Protein AF-A0A9Y4KGE5-F1 (afdb_monomer)

Secondary structure (DSSP, 8-state):
-HHHHHHHHHHHHHHHHHHHHHHHHHHHHHHT-------------------------------------SS-HHHHHHHHHTTHHHHHHHHTSPPPHHHHHHHHH-TTTHHHHHHHHHHHHHHHHHHHHHHHHS-TTTTTHHHHHHHHHHHHHHHHHSSSS--S-HHHHHHHHHHHHHHHHHHHHTTPPP---HHHHHHHHHHHHH-S-HHHHHHHHHHHHHHHHHHTTSTT-HHHHHHHHHHHHHHHHH-SSHHHHHHHHHHHHHHTSS-HHHHHHHHHTTHHHHHHHHHHHHHHHHHHHHHHHS-HHHHHHHHHHHHHHHHHHHHHHHHHT-

pLDDT: mean 84.84, std 18.85, range [26.83, 98.56]

Sequence (334 aa):
LVFVQRGKEELREATALLTAQQTSLEIIVNMCCSDDPSDDEWEEESSSDESDLGPDGLCDGLSNLMSPLCLSAEVHGALINHSIPEKVLKKTEFPRNEAMDVCHQNPSWRGLIKKMQRVQSRALTCLHSILSTMDAESLGGAAALQGAAQHLSTLVFGAAELTKDEEFLEAVISAMRSLLQMIASKNIPQCMTPQQLMSLSEAATRCDVVSVRVNAVAILGITGSTLAKEKGTAETLQMIGTALLQVATRDADLVVNGEALDALFDVFADGDEAETAAKNIHLLPALKALQPVFKAKIRKEGKGKYTPQQLCVLDNIKVNLRRFIGYLEKVVKK

Nearest PDB structures (foldseek):
  8a1i-assembly2_I  TM=4.369E-01  e=6.875E-03  Mus musculus
  8a1i-assembly3_P  TM=4.034E-01  e=1.090E-02  Mus musculus
  7zbw-assembly1_D  TM=5.232E-01  e=1.589E-01  Homo sapiens
  8fbj-assembly1_A  TM=2.442E-01  e=1.289E-01  synthetic construct
  5qsx-assembly3_B  TM=3.787E-01  e=1.290E+00  Homo sapiens

Structure (mmCIF, N/CA/C/O backbone):
data_AF-A0A9Y4KGE5-F1
#
_entry.id   AF-A0A9Y4KGE5-F1
#
loop_
_atom_site.group_PDB
_atom_site.id
_atom_site.type_symbol
_atom_site.label_atom_id
_atom_site.label_alt_id
_atom_site.label_comp_id
_atom_site.label_asym_id
_atom_site.label_entity_id
_atom_site.label_seq_id
_atom_site.pdbx_PDB_ins_code
_atom_site.Cartn_x
_atom_site.Cartn_y
_atom_site.Cartn_z
_atom_site.occupancy
_atom_site.B_iso_or_equiv
_atom_site.auth_seq_id
_atom_site.auth_comp_id
_atom_site.auth_asym_id
_atom_site.auth_atom_id
_atom_site.pdbx_PDB_model_num
ATOM 1 N N . LEU A 1 1 ? 14.932 3.061 -49.155 1.00 54.06 1 LEU A N 1
ATOM 2 C CA . LEU A 1 1 ? 15.002 1.627 -48.773 1.00 54.06 1 LEU A CA 1
ATOM 3 C C . LEU A 1 1 ? 15.913 1.397 -47.565 1.00 54.06 1 LEU A C 1
ATOM 5 O O . LEU A 1 1 ? 15.403 0.917 -46.565 1.00 54.06 1 LEU A O 1
ATOM 9 N N . VAL A 1 2 ? 17.179 1.837 -47.585 1.00 54.62 2 VAL A N 1
ATOM 10 C CA . VAL A 1 2 ? 18.125 1.700 -46.448 1.00 54.62 2 VAL A CA 1
ATOM 11 C C . VAL A 1 2 ? 17.613 2.338 -45.141 1.00 54.62 2 VAL A C 1
ATOM 13 O O . VAL A 1 2 ? 17.597 1.683 -44.106 1.00 54.62 2 VAL A O 1
ATOM 16 N N . PHE A 1 3 ? 17.083 3.568 -45.186 1.00 55.19 3 PHE A N 1
ATOM 17 C CA . PHE A 1 3 ? 16.502 4.232 -44.001 1.00 55.19 3 PHE A CA 1
ATOM 18 C C . PHE A 1 3 ? 15.262 3.519 -43.430 1.00 55.19 3 PHE A C 1
ATOM 20 O O . PHE A 1 3 ? 15.060 3.498 -42.220 1.00 55.19 3 PHE A O 1
ATOM 27 N N . VAL A 1 4 ? 14.452 2.886 -44.286 1.00 61.53 4 VAL A N 1
ATOM 28 C CA . VAL A 1 4 ? 13.256 2.131 -43.866 1.00 61.53 4 VAL A CA 1
ATOM 29 C C . VAL A 1 4 ? 13.644 0.790 -43.236 1.00 61.53 4 VAL A C 1
ATOM 31 O O . VAL A 1 4 ? 12.963 0.323 -42.330 1.00 61.53 4 VAL A O 1
ATOM 34 N N . GLN A 1 5 ? 14.736 0.166 -43.690 1.00 62.56 5 GLN A N 1
ATOM 35 C CA . GLN A 1 5 ? 15.274 -1.046 -43.067 1.00 62.56 5 GLN A CA 1
ATOM 36 C C . GLN A 1 5 ? 15.918 -0.745 -41.710 1.00 62.56 5 GLN A C 1
ATOM 38 O O . GLN A 1 5 ? 15.632 -1.455 -40.751 1.00 62.56 5 GLN A O 1
ATOM 43 N N . ARG A 1 6 ? 16.674 0.355 -41.598 1.00 67.81 6 ARG A N 1
ATOM 44 C CA . ARG A 1 6 ? 17.287 0.787 -40.335 1.00 67.81 6 ARG A CA 1
ATOM 45 C C . ARG A 1 6 ? 16.250 1.078 -39.243 1.00 67.81 6 ARG A C 1
ATOM 47 O O . ARG A 1 6 ? 16.359 0.545 -38.147 1.00 67.81 6 ARG A O 1
ATOM 54 N N . GLY A 1 7 ? 15.182 1.815 -39.562 1.00 75.00 7 GLY A N 1
ATOM 55 C CA . GLY A 1 7 ? 14.113 2.094 -38.591 1.00 75.00 7 GLY A CA 1
ATOM 56 C C . GLY A 1 7 ? 13.320 0.854 -38.144 1.00 75.00 7 GLY A C 1
ATOM 57 O O . GLY A 1 7 ? 12.740 0.853 -37.059 1.00 75.00 7 GLY A O 1
ATOM 58 N N . LYS A 1 8 ? 13.294 -0.218 -38.952 1.00 81.38 8 LYS A N 1
ATOM 59 C CA . LYS A 1 8 ? 12.705 -1.513 -38.563 1.00 81.38 8 LYS A CA 1
ATOM 60 C C . LYS A 1 8 ? 13.621 -2.307 -37.634 1.00 81.38 8 LYS A C 1
ATOM 62 O O . LYS A 1 8 ? 13.123 -2.995 -36.748 1.00 81.38 8 LYS A O 1
ATOM 67 N N . GLU A 1 9 ? 14.931 -2.225 -37.841 1.00 88.25 9 GLU A N 1
ATOM 68 C CA . GLU A 1 9 ? 15.925 -2.866 -36.982 1.00 88.25 9 GLU A CA 1
ATOM 69 C C . GLU A 1 9 ? 15.985 -2.205 -35.601 1.00 88.25 9 GLU A C 1
ATOM 71 O O . GLU A 1 9 ? 15.826 -2.901 -34.603 1.00 88.25 9 GLU A O 1
ATOM 76 N N . GLU A 1 10 ? 16.048 -0.872 -35.545 1.00 90.00 10 GLU A N 1
ATOM 77 C CA . GLU A 1 10 ? 16.015 -0.101 -34.291 1.00 90.00 10 GLU A CA 1
ATOM 78 C C . GLU A 1 10 ? 14.735 -0.387 -33.480 1.00 90.00 10 GLU A C 1
ATOM 80 O O . GLU A 1 10 ? 14.783 -0.611 -32.270 1.00 90.00 10 GLU A O 1
ATOM 85 N N . LEU A 1 11 ? 13.578 -0.476 -34.149 1.00 90.75 11 LEU A N 1
ATOM 86 C CA . LEU A 1 11 ? 12.312 -0.850 -33.509 1.00 90.75 11 LEU A CA 1
ATOM 87 C C . LEU A 1 11 ? 12.339 -2.279 -32.940 1.00 90.75 11 LEU A C 1
ATOM 89 O O . LEU A 1 11 ? 11.806 -2.528 -31.852 1.00 90.75 11 LEU A O 1
ATOM 93 N N . ARG A 1 12 ? 12.936 -3.228 -33.672 1.00 93.62 12 ARG A N 1
ATOM 94 C CA . ARG A 1 12 ? 13.087 -4.621 -33.228 1.00 93.62 12 ARG A CA 1
ATOM 95 C C . ARG A 1 12 ? 13.993 -4.698 -32.003 1.00 93.62 12 ARG A C 1
ATOM 97 O O . ARG A 1 12 ? 13.636 -5.374 -31.042 1.00 93.62 12 ARG A O 1
ATOM 104 N N . GLU A 1 13 ? 15.120 -3.995 -32.019 1.00 94.88 13 GLU A N 1
ATOM 105 C CA . GLU A 1 13 ? 16.067 -3.939 -30.903 1.00 94.88 13 GLU A CA 1
ATOM 106 C C . GLU A 1 13 ? 15.446 -3.299 -29.661 1.00 94.88 13 GLU A C 1
ATOM 108 O O . GLU A 1 13 ? 15.483 -3.895 -28.585 1.00 94.88 13 GLU A O 1
ATOM 113 N N . ALA A 1 14 ? 14.783 -2.147 -29.807 1.00 93.19 14 ALA A N 1
ATOM 114 C CA . ALA A 1 14 ? 14.072 -1.497 -28.707 1.00 93.19 14 ALA A CA 1
ATOM 115 C C . ALA A 1 14 ? 12.991 -2.413 -28.112 1.00 93.19 14 ALA A C 1
ATOM 117 O O . ALA A 1 14 ? 12.851 -2.531 -26.894 1.00 93.19 14 ALA A O 1
ATOM 118 N N . THR A 1 15 ? 12.253 -3.121 -28.972 1.00 94.81 15 THR A N 1
ATOM 119 C CA . THR A 1 15 ? 11.245 -4.095 -28.541 1.00 94.81 15 THR A CA 1
ATOM 120 C C . THR A 1 15 ? 11.867 -5.255 -27.768 1.00 94.81 15 THR A C 1
ATOM 122 O O . THR A 1 15 ? 11.337 -5.640 -26.721 1.00 94.81 15 THR A O 1
ATOM 125 N N . ALA A 1 16 ? 12.972 -5.815 -28.261 1.00 96.88 16 ALA A N 1
ATOM 126 C CA . ALA A 1 16 ? 13.675 -6.908 -27.600 1.00 96.88 16 ALA A CA 1
ATOM 127 C C . ALA A 1 16 ? 14.222 -6.465 -26.236 1.00 96.88 16 ALA A C 1
ATOM 129 O O . ALA A 1 16 ? 14.032 -7.170 -25.248 1.00 96.88 16 ALA A O 1
ATOM 130 N N . LEU A 1 17 ? 14.802 -5.264 -26.157 1.00 96.50 17 LEU A N 1
ATOM 131 C CA . LEU A 1 17 ? 15.345 -4.709 -24.920 1.00 96.50 17 LEU A CA 1
ATOM 132 C C . LEU A 1 17 ? 14.268 -4.492 -23.850 1.00 96.50 17 LEU A C 1
ATOM 134 O O . LEU A 1 17 ? 14.463 -4.890 -22.704 1.00 96.50 17 LEU A O 1
ATOM 138 N N . LEU A 1 18 ? 13.124 -3.898 -24.206 1.00 95.81 18 LEU A N 1
ATOM 139 C CA . LEU A 1 18 ? 12.009 -3.719 -23.265 1.00 95.81 18 LEU A CA 1
ATOM 140 C C . LEU A 1 18 ? 11.450 -5.066 -22.791 1.00 95.81 18 LEU A C 1
ATOM 142 O O . LEU A 1 18 ? 11.125 -5.221 -21.618 1.00 95.81 18 LEU A O 1
ATOM 146 N N . THR A 1 19 ? 11.385 -6.055 -23.685 1.00 97.00 19 THR A N 1
ATOM 147 C CA . THR A 1 19 ? 10.930 -7.410 -23.336 1.00 97.00 19 THR A CA 1
ATOM 148 C C . THR A 1 19 ? 11.909 -8.099 -22.381 1.00 97.00 19 THR A C 1
ATOM 150 O O . THR A 1 19 ? 11.486 -8.712 -21.402 1.00 97.00 19 THR A O 1
ATOM 153 N N . ALA A 1 20 ? 13.216 -7.949 -22.612 1.00 97.88 20 ALA A N 1
ATOM 154 C CA . ALA A 1 20 ? 14.247 -8.465 -21.717 1.00 97.88 20 ALA A CA 1
ATOM 155 C C . ALA A 1 20 ? 14.173 -7.803 -20.333 1.00 97.88 20 ALA A C 1
ATOM 157 O O . ALA A 1 20 ? 14.192 -8.506 -19.330 1.00 97.88 20 ALA A O 1
ATOM 158 N N . GLN A 1 21 ? 14.008 -6.475 -20.271 1.00 97.12 21 GLN A N 1
ATOM 159 C CA . GLN A 1 21 ? 13.830 -5.748 -19.007 1.00 97.12 21 GLN A CA 1
ATOM 160 C C . GLN A 1 21 ? 12.601 -6.234 -18.238 1.00 97.12 21 GLN A C 1
ATOM 162 O O . GLN A 1 21 ? 12.705 -6.501 -17.046 1.00 97.12 21 GLN A O 1
ATOM 167 N N . GLN A 1 22 ? 11.464 -6.388 -18.920 1.00 96.81 22 GLN A N 1
ATOM 168 C CA . GLN A 1 22 ? 10.249 -6.934 -18.319 1.00 96.81 22 GLN A CA 1
ATOM 169 C C . GLN A 1 22 ? 10.507 -8.322 -17.709 1.00 96.81 22 GLN A C 1
ATOM 171 O O . GLN A 1 22 ? 10.206 -8.546 -16.542 1.00 96.81 22 GLN A O 1
ATOM 176 N N . THR A 1 23 ? 11.142 -9.211 -18.477 1.00 97.62 23 THR A N 1
ATOM 177 C CA . THR A 1 23 ? 11.451 -10.583 -18.043 1.00 97.62 23 THR A CA 1
ATOM 178 C C . THR A 1 23 ? 12.402 -10.592 -16.843 1.00 97.62 23 THR A C 1
ATOM 180 O O . THR A 1 23 ? 12.180 -11.320 -15.884 1.00 97.62 23 THR A O 1
ATOM 183 N N . SER A 1 24 ? 13.449 -9.759 -16.852 1.00 97.19 24 SER A N 1
ATOM 184 C CA . SER A 1 24 ? 14.370 -9.636 -15.717 1.00 97.19 24 SER A CA 1
ATOM 185 C C . SER A 1 24 ? 13.663 -9.192 -14.437 1.00 97.19 24 SER A C 1
ATOM 187 O O . SER A 1 24 ? 13.955 -9.729 -13.374 1.00 97.19 24 SER A O 1
ATOM 189 N N . LEU A 1 25 ? 12.739 -8.231 -14.533 1.00 97.44 25 LEU A N 1
ATOM 190 C CA . LEU A 1 25 ? 11.968 -7.750 -13.384 1.00 97.44 25 LEU A CA 1
ATOM 191 C C . LEU A 1 25 ? 11.065 -8.851 -12.818 1.00 97.44 25 LEU A C 1
ATOM 193 O O . LEU A 1 25 ? 11.020 -9.037 -11.609 1.00 97.44 25 LEU A O 1
ATOM 197 N N . GLU A 1 26 ? 10.396 -9.614 -13.683 1.00 95.06 26 GLU A N 1
ATOM 198 C CA . GLU A 1 26 ? 9.546 -10.743 -13.279 1.00 95.06 26 GLU A CA 1
ATOM 199 C C . GLU A 1 26 ? 10.354 -11.872 -12.619 1.00 95.06 26 GLU A C 1
ATOM 201 O O . GLU A 1 26 ? 9.912 -12.451 -11.630 1.00 95.06 26 GLU A O 1
ATOM 206 N N . ILE A 1 27 ? 11.572 -12.146 -13.101 1.00 94.56 27 ILE A N 1
ATOM 207 C CA . ILE A 1 27 ? 12.481 -13.107 -12.458 1.00 94.56 27 ILE A CA 1
ATOM 208 C C . ILE A 1 27 ? 12.850 -12.645 -11.043 1.00 94.56 27 ILE A C 1
ATOM 210 O O . ILE A 1 27 ? 12.822 -13.456 -10.122 1.00 94.56 27 ILE A O 1
ATOM 214 N N . ILE A 1 28 ? 13.170 -11.359 -10.856 1.00 93.50 28 ILE A N 1
ATOM 215 C CA . ILE A 1 28 ? 13.493 -10.815 -9.527 1.00 93.50 28 ILE A CA 1
ATOM 216 C C . ILE A 1 28 ? 12.277 -10.900 -8.601 1.00 93.50 28 ILE A C 1
ATOM 218 O O . ILE A 1 28 ? 12.428 -11.323 -7.462 1.00 93.50 28 ILE A O 1
ATOM 222 N N . VAL A 1 29 ? 11.077 -10.556 -9.087 1.00 92.31 29 VAL A N 1
ATOM 223 C CA . VAL A 1 29 ? 9.827 -10.711 -8.319 1.00 92.31 29 VAL A CA 1
ATOM 224 C C . VAL A 1 29 ? 9.691 -12.139 -7.804 1.00 92.31 29 VAL A C 1
ATOM 226 O O . VAL A 1 29 ? 9.518 -12.319 -6.606 1.00 92.31 29 VAL A O 1
ATOM 229 N N . ASN A 1 30 ? 9.852 -13.137 -8.678 1.00 90.75 30 ASN A N 1
ATOM 230 C CA . ASN A 1 30 ? 9.744 -14.545 -8.294 1.00 90.75 30 ASN A CA 1
ATOM 231 C C . ASN A 1 30 ? 10.823 -14.970 -7.287 1.00 90.75 30 ASN A C 1
ATOM 233 O O . ASN A 1 30 ? 10.555 -15.805 -6.434 1.00 90.75 30 ASN A O 1
ATOM 237 N N . MET A 1 31 ? 12.034 -14.404 -7.363 1.00 89.75 31 MET A N 1
ATOM 238 C CA . MET A 1 31 ? 13.081 -14.646 -6.360 1.00 89.75 31 MET A CA 1
ATOM 239 C C . MET A 1 31 ? 12.734 -14.026 -5.002 1.00 89.75 31 MET A C 1
ATOM 241 O O . MET A 1 31 ? 13.095 -14.582 -3.975 1.00 89.75 31 MET A O 1
ATOM 245 N N . CYS A 1 32 ? 12.048 -12.882 -4.999 1.00 84.62 32 CYS A N 1
ATOM 246 C CA . CYS A 1 32 ? 11.573 -12.181 -3.807 1.00 84.62 32 CYS A CA 1
ATOM 247 C C . CYS A 1 32 ? 10.205 -12.684 -3.307 1.00 84.62 32 CYS A C 1
ATOM 249 O O . CYS A 1 32 ? 9.636 -12.076 -2.402 1.00 84.62 32 CYS A O 1
ATOM 251 N N . CYS A 1 33 ? 9.633 -13.738 -3.887 1.00 71.56 33 CYS A N 1
ATOM 252 C CA . CYS A 1 33 ? 8.424 -14.355 -3.358 1.00 71.56 33 CYS A CA 1
ATOM 253 C C . CYS A 1 33 ? 8.807 -15.310 -2.226 1.00 71.56 33 CYS A C 1
ATOM 255 O O . CYS A 1 33 ? 9.548 -16.265 -2.433 1.00 71.56 33 CYS A O 1
ATOM 257 N N . SER A 1 34 ? 8.282 -15.058 -1.032 1.00 55.34 34 SER A N 1
ATOM 258 C CA . SER A 1 34 ? 8.220 -16.070 0.011 1.00 55.34 34 SER A CA 1
ATOM 259 C C . SER A 1 34 ? 7.089 -17.027 -0.343 1.00 55.34 34 SER A C 1
ATOM 261 O O . SER A 1 34 ? 5.920 -16.639 -0.289 1.00 55.34 34 SER A O 1
ATOM 263 N N . ASP A 1 35 ? 7.415 -18.259 -0.726 1.00 45.28 35 ASP A N 1
ATOM 264 C CA . ASP A 1 35 ? 6.465 -19.353 -0.554 1.00 45.28 35 ASP A CA 1
ATOM 265 C C . ASP A 1 35 ? 6.256 -19.470 0.960 1.00 45.28 35 ASP A C 1
ATOM 267 O O . ASP A 1 35 ? 7.063 -20.089 1.653 1.00 45.28 35 ASP A O 1
ATOM 271 N N . ASP A 1 36 ? 5.254 -18.774 1.502 1.00 40.69 36 ASP A N 1
ATOM 272 C CA . ASP A 1 36 ? 4.858 -18.992 2.889 1.00 40.69 36 ASP A CA 1
ATOM 273 C C . ASP A 1 36 ? 4.507 -20.483 2.982 1.00 40.69 36 ASP A C 1
ATOM 275 O O . ASP A 1 36 ? 3.699 -20.959 2.168 1.00 40.69 36 ASP A O 1
ATOM 279 N N . PRO A 1 37 ? 5.142 -21.252 3.884 1.00 38.16 37 PRO A N 1
ATOM 280 C CA . PRO A 1 37 ? 4.774 -22.640 4.064 1.00 38.16 37 PRO A CA 1
ATOM 281 C C . PRO A 1 37 ? 3.289 -22.645 4.411 1.00 38.16 37 PRO A C 1
ATOM 283 O O . PRO A 1 37 ? 2.852 -21.955 5.331 1.00 38.16 37 PRO A O 1
ATOM 286 N N . SER A 1 38 ? 2.494 -23.371 3.626 1.00 35.06 38 SER A N 1
ATOM 287 C CA . SER A 1 38 ? 1.131 -23.692 4.015 1.00 35.06 38 SER A CA 1
ATOM 288 C C . SER A 1 38 ? 1.212 -24.311 5.403 1.00 35.06 38 SER A C 1
ATOM 290 O O . SER A 1 38 ? 1.774 -25.394 5.561 1.00 35.06 38 SER A O 1
ATOM 292 N N . ASP A 1 39 ? 0.714 -23.575 6.389 1.00 41.69 39 ASP A N 1
ATOM 293 C CA . ASP A 1 39 ? 0.648 -23.917 7.807 1.00 41.69 39 ASP A CA 1
ATOM 294 C C . ASP A 1 39 ? -0.377 -25.058 8.010 1.00 41.69 39 ASP A C 1
ATOM 296 O O . ASP A 1 39 ? -1.358 -24.937 8.738 1.00 41.69 39 ASP A O 1
ATOM 300 N N . ASP A 1 40 ? -0.190 -26.164 7.285 1.00 39.75 40 ASP A N 1
ATOM 301 C CA . ASP A 1 40 ? -0.998 -27.385 7.302 1.00 39.75 40 ASP A CA 1
ATOM 302 C C . ASP A 1 40 ? -0.509 -28.347 8.407 1.00 39.75 40 ASP A C 1
ATOM 304 O O . ASP A 1 40 ? -0.564 -29.564 8.256 1.00 39.75 40 ASP A O 1
ATOM 308 N N . GLU A 1 41 ? -0.045 -27.812 9.540 1.00 39.59 41 GLU A N 1
ATOM 309 C CA . GLU A 1 41 ? 0.207 -28.572 10.774 1.00 39.59 41 GLU A CA 1
ATOM 310 C C . GLU A 1 41 ? -0.460 -27.889 11.979 1.00 39.59 41 GLU A C 1
ATOM 312 O O . GLU A 1 41 ? 0.121 -27.718 13.046 1.00 39.59 41 GLU A O 1
ATOM 317 N N . TRP A 1 42 ? -1.730 -27.510 11.837 1.00 49.31 42 TRP A N 1
ATOM 318 C CA . TRP A 1 42 ? -2.594 -27.373 13.010 1.00 49.31 42 TRP A CA 1
ATOM 319 C C . TRP A 1 42 ? -3.202 -28.745 13.305 1.00 49.31 42 TRP A C 1
ATOM 321 O O . TRP A 1 42 ? -4.326 -29.045 12.903 1.00 49.31 42 TRP A O 1
ATOM 331 N N . GLU A 1 43 ? -2.420 -29.597 13.973 1.00 37.75 43 GLU A N 1
ATOM 332 C CA . GLU A 1 43 ? -2.928 -30.784 14.666 1.00 37.75 43 GLU A CA 1
ATOM 333 C C . GLU A 1 43 ? -4.079 -30.337 15.586 1.00 37.75 43 GLU A C 1
ATOM 335 O O . GLU A 1 43 ? -3.889 -29.577 16.542 1.00 37.75 43 GLU A O 1
ATOM 340 N N . GLU A 1 44 ? -5.304 -30.770 15.275 1.00 40.00 44 GLU A N 1
ATOM 341 C CA . GLU A 1 44 ? -6.433 -30.682 16.198 1.00 40.00 44 GLU A CA 1
ATOM 342 C C . GLU A 1 44 ? -6.193 -31.648 17.368 1.00 40.00 44 GLU A C 1
ATOM 344 O O . GLU A 1 44 ? -6.816 -32.706 17.454 1.00 40.00 44 GLU A O 1
ATOM 349 N N . GLU A 1 45 ? -5.333 -31.291 18.320 1.00 32.22 45 GLU A N 1
ATOM 350 C CA . GLU A 1 45 ? -5.305 -32.008 19.594 1.00 32.22 45 GLU A CA 1
ATOM 351 C C . GLU A 1 45 ? -6.437 -31.509 20.491 1.00 32.22 45 GLU A C 1
ATOM 353 O O . GLU A 1 45 ? -6.324 -30.634 21.354 1.00 32.22 45 GLU A O 1
ATOM 358 N N . SER A 1 46 ? -7.598 -32.110 20.247 1.00 36.34 46 SER A N 1
ATOM 359 C CA . SER A 1 46 ? -8.681 -32.163 21.206 1.00 36.34 46 SER A CA 1
ATOM 360 C C . SER A 1 46 ? -8.328 -33.143 22.330 1.00 36.34 46 SER A C 1
ATOM 362 O O . SER A 1 46 ? -8.291 -34.350 22.123 1.00 36.34 46 SER A O 1
ATOM 364 N N . SER A 1 47 ? -8.218 -32.595 23.543 1.00 36.81 47 SER A N 1
ATOM 365 C CA . SER A 1 47 ? -8.584 -33.230 24.818 1.00 36.81 47 SER A CA 1
ATOM 366 C C . SER A 1 47 ? -7.674 -34.330 25.401 1.00 36.81 47 SER A C 1
ATOM 368 O O . SER A 1 47 ? -7.734 -35.490 25.007 1.00 36.81 47 SER A O 1
ATOM 370 N N . SER A 1 48 ? -7.086 -33.974 26.553 1.00 36.62 48 SER A N 1
ATOM 371 C CA . SER A 1 48 ? -7.187 -34.622 27.883 1.00 36.62 48 SER A CA 1
ATOM 372 C C . SER A 1 48 ? -5.941 -35.244 28.535 1.00 36.62 48 SER A C 1
ATOM 374 O O . SER A 1 48 ? -5.311 -36.150 28.010 1.00 36.62 48 SER A O 1
ATOM 376 N N . ASP A 1 49 ? -5.782 -34.792 29.783 1.00 36.16 49 ASP A N 1
ATOM 377 C CA . ASP A 1 49 ? -5.209 -35.401 30.988 1.00 36.16 49 ASP A CA 1
ATOM 378 C C . ASP A 1 49 ? -3.718 -35.260 31.343 1.00 36.16 49 ASP A C 1
ATOM 380 O O . ASP A 1 49 ? -2.795 -35.451 30.559 1.00 36.16 49 ASP A O 1
ATOM 384 N N . GLU A 1 50 ? -3.556 -34.895 32.615 1.00 47.16 50 GLU A N 1
ATOM 385 C CA . GLU A 1 50 ? -2.351 -34.633 33.396 1.00 47.16 50 GLU A CA 1
ATOM 386 C C . GLU A 1 50 ? -1.490 -35.892 33.607 1.00 47.16 50 GLU A C 1
ATOM 388 O O . GLU A 1 50 ? -2.019 -36.906 34.055 1.00 47.16 50 GLU A O 1
ATOM 393 N N . SER A 1 51 ? -0.162 -35.789 33.427 1.00 37.97 51 SER A N 1
ATOM 394 C CA . SER A 1 51 ? 0.847 -36.265 34.405 1.00 37.97 51 SER A CA 1
ATOM 395 C C . SER A 1 51 ? 2.300 -36.155 33.897 1.00 37.97 51 SER A C 1
ATOM 397 O O . SER A 1 51 ? 2.693 -36.867 32.981 1.00 37.97 51 SER A O 1
ATOM 399 N N . ASP A 1 52 ? 3.060 -35.269 34.547 1.00 37.03 52 ASP A N 1
ATOM 400 C CA . ASP A 1 52 ? 4.376 -35.427 35.208 1.00 37.03 52 ASP A CA 1
ATOM 401 C C . ASP A 1 52 ? 5.585 -36.193 34.578 1.00 37.03 52 ASP A C 1
ATOM 403 O O . ASP A 1 52 ? 5.472 -37.319 34.101 1.00 37.03 52 ASP A O 1
ATOM 407 N N . LEU A 1 53 ? 6.778 -35.607 34.833 1.00 35.41 53 LEU A N 1
ATOM 408 C CA . LEU A 1 53 ? 8.179 -36.108 34.763 1.00 35.41 53 LEU A CA 1
ATOM 409 C C . LEU A 1 53 ? 8.858 -36.158 33.370 1.00 35.41 53 LEU A C 1
ATOM 411 O O . LEU A 1 53 ? 8.348 -36.768 32.446 1.00 35.41 53 LEU A O 1
ATOM 415 N N . GLY A 1 54 ? 10.064 -35.629 33.113 1.00 31.61 54 GLY A N 1
ATOM 416 C CA . GLY A 1 54 ? 11.148 -35.063 33.926 1.00 31.61 54 GLY A CA 1
ATOM 417 C C . GLY A 1 54 ? 12.254 -34.472 33.009 1.00 31.61 54 GLY A C 1
ATOM 418 O O . GLY A 1 54 ? 12.059 -34.404 31.796 1.00 31.61 54 GLY A O 1
ATOM 419 N N . PRO A 1 55 ? 13.394 -34.002 33.555 1.00 50.62 55 PRO A N 1
ATOM 420 C CA . PRO A 1 55 ? 14.302 -33.079 32.873 1.00 50.62 55 PRO A CA 1
ATOM 421 C C . PRO A 1 55 ? 15.509 -33.789 32.242 1.00 50.62 55 PRO A C 1
ATOM 423 O O . PRO A 1 55 ? 16.162 -34.573 32.918 1.00 50.62 55 PRO A O 1
ATOM 426 N N . ASP A 1 56 ? 15.819 -33.494 30.978 1.00 31.69 56 ASP A N 1
ATOM 427 C CA . ASP A 1 56 ? 17.191 -33.331 30.467 1.00 31.69 56 ASP A CA 1
ATOM 428 C C . ASP A 1 56 ? 17.177 -33.072 28.955 1.00 31.69 56 ASP A C 1
ATOM 430 O O . ASP A 1 56 ? 16.680 -33.862 28.157 1.00 31.69 56 ASP A O 1
ATOM 434 N N . GLY A 1 57 ? 17.752 -31.939 28.563 1.00 31.08 57 GLY A N 1
ATOM 435 C CA . GLY A 1 57 ? 17.845 -31.502 27.175 1.00 31.08 57 GLY A CA 1
ATOM 436 C C . GLY A 1 57 ? 18.679 -30.237 27.051 1.00 31.08 57 GLY A C 1
ATOM 437 O O . GLY A 1 57 ? 18.235 -29.248 26.479 1.00 31.08 57 GLY A O 1
ATOM 438 N N . LEU A 1 58 ? 19.876 -30.247 27.644 1.00 31.55 58 LEU A N 1
ATOM 439 C CA . LEU A 1 58 ? 20.921 -29.265 27.363 1.00 31.55 58 LEU A CA 1
ATOM 440 C C . LEU A 1 58 ? 21.270 -29.337 25.868 1.00 31.55 58 LEU A C 1
ATOM 442 O O . LEU A 1 58 ? 22.043 -30.200 25.454 1.00 31.55 58 LEU A O 1
ATOM 446 N N . CYS A 1 59 ? 20.725 -28.423 25.066 1.00 30.41 59 CYS A N 1
ATOM 447 C CA . CYS A 1 59 ? 21.336 -28.042 23.801 1.00 30.41 59 CYS A CA 1
ATOM 448 C C . CYS A 1 59 ? 21.699 -26.559 23.857 1.00 30.41 59 CYS A C 1
ATOM 450 O O . CYS A 1 59 ? 20.862 -25.662 23.936 1.00 30.41 59 CYS A O 1
ATOM 452 N N . ASP A 1 60 ? 23.005 -26.382 23.917 1.00 26.83 60 ASP A N 1
ATOM 453 C CA . ASP A 1 60 ? 23.789 -25.172 23.974 1.00 26.83 60 ASP A CA 1
ATOM 454 C C . ASP A 1 60 ? 23.565 -24.275 22.738 1.00 26.83 60 ASP A C 1
ATOM 456 O O . ASP A 1 60 ? 23.586 -24.737 21.599 1.00 26.83 60 ASP A O 1
ATOM 460 N N . GLY A 1 61 ? 23.383 -22.975 22.970 1.00 31.58 61 GLY A N 1
ATOM 461 C CA . GLY A 1 61 ? 24.081 -21.955 22.186 1.00 31.58 61 GLY A CA 1
ATOM 462 C C . GLY A 1 61 ? 23.856 -21.845 20.672 1.00 31.58 61 GLY A C 1
ATOM 463 O O . GLY A 1 61 ? 24.823 -21.553 19.973 1.00 31.58 61 GLY A O 1
ATOM 464 N N . LEU A 1 62 ? 22.627 -21.953 20.147 1.00 28.44 62 LEU A N 1
ATOM 465 C CA . LEU A 1 62 ? 22.306 -21.393 18.820 1.00 28.44 62 LEU A CA 1
ATOM 466 C C . LEU A 1 62 ? 21.527 -20.081 18.959 1.00 28.44 62 LEU A C 1
ATOM 468 O O . LEU A 1 62 ? 20.314 -19.992 18.788 1.00 28.44 62 LEU A O 1
ATOM 472 N N . SER A 1 63 ? 22.269 -19.035 19.302 1.00 27.91 63 SER A N 1
ATOM 473 C CA . SER A 1 63 ? 21.822 -17.653 19.203 1.00 27.91 63 SER A CA 1
ATOM 474 C C . SER A 1 63 ? 21.344 -17.323 17.780 1.00 27.91 63 SER A C 1
ATOM 476 O O . SER A 1 63 ? 22.143 -17.324 16.848 1.00 27.91 63 SER A O 1
ATOM 478 N N . ASN A 1 64 ? 20.064 -16.968 17.644 1.00 31.53 64 ASN A N 1
ATOM 479 C CA . ASN A 1 64 ? 19.544 -15.965 16.704 1.00 31.53 64 ASN A CA 1
ATOM 480 C C . ASN A 1 64 ? 20.029 -16.012 15.237 1.00 31.53 64 ASN A C 1
ATOM 482 O O . ASN A 1 64 ? 20.429 -14.987 14.690 1.00 31.53 64 ASN A O 1
ATOM 486 N N . LEU A 1 65 ? 19.907 -17.155 14.560 1.00 31.80 65 LEU A N 1
ATOM 487 C CA . LEU A 1 65 ? 20.012 -17.237 13.093 1.00 31.80 65 LEU A CA 1
ATOM 488 C C . LEU A 1 65 ? 18.697 -17.713 12.460 1.00 31.80 65 LEU A C 1
ATOM 490 O O . LEU A 1 65 ? 18.662 -18.613 11.632 1.00 31.80 65 LEU A O 1
ATOM 494 N N . MET A 1 66 ? 17.596 -17.072 12.842 1.00 28.92 66 MET A N 1
ATOM 495 C CA . MET A 1 66 ? 16.417 -16.984 11.983 1.00 28.92 66 MET A CA 1
ATOM 496 C C . MET A 1 66 ? 16.467 -15.596 11.344 1.00 28.92 66 MET A C 1
ATOM 498 O O . MET A 1 66 ? 15.877 -14.645 11.850 1.00 28.92 66 MET A O 1
ATOM 502 N N . SER A 1 67 ? 17.265 -15.444 10.284 1.00 32.22 67 SER A N 1
ATOM 503 C CA . SER A 1 67 ? 17.142 -14.267 9.420 1.00 32.22 67 SER A CA 1
ATOM 504 C C . SER A 1 67 ? 15.762 -14.331 8.761 1.00 32.22 67 SER A C 1
ATOM 506 O O . SER A 1 67 ? 15.497 -15.309 8.063 1.00 32.22 67 SER A O 1
ATOM 508 N N . PRO A 1 68 ? 14.888 -13.324 8.928 1.00 37.78 68 PRO A N 1
ATOM 509 C CA . PRO A 1 68 ? 13.595 -13.276 8.257 1.00 37.78 68 PRO A CA 1
ATOM 510 C C . PRO A 1 68 ? 13.790 -12.748 6.832 1.00 37.78 68 PRO A C 1
ATOM 512 O O . PRO A 1 68 ? 13.256 -11.708 6.459 1.00 37.78 68 PRO A O 1
ATOM 515 N N . LEU A 1 69 ? 14.633 -13.416 6.048 1.00 46.62 69 LEU A N 1
ATOM 516 C CA . LEU A 1 69 ? 14.879 -13.061 4.660 1.00 46.62 69 LEU A CA 1
ATOM 517 C C . LEU A 1 69 ? 14.476 -14.266 3.829 1.00 46.62 69 LEU A C 1
ATOM 519 O O . LEU A 1 69 ? 15.190 -15.260 3.763 1.00 46.62 69 LEU A O 1
ATOM 523 N N . CYS A 1 70 ? 13.336 -14.157 3.160 1.00 58.72 70 CYS A N 1
ATOM 524 C CA . CYS A 1 70 ? 12.843 -15.146 2.203 1.00 58.72 70 CYS A CA 1
ATOM 525 C C . CYS A 1 70 ? 13.716 -15.230 0.927 1.00 58.72 70 CYS A C 1
ATOM 527 O O . CYS A 1 70 ? 13.317 -15.804 -0.078 1.00 58.72 70 CYS A O 1
ATOM 529 N N . LEU A 1 71 ? 14.916 -14.643 0.967 1.00 72.75 71 LEU A N 1
ATOM 530 C CA . LEU A 1 71 ? 15.933 -14.601 -0.073 1.00 72.75 71 LEU A CA 1
ATOM 531 C C . LEU A 1 71 ? 17.195 -15.286 0.454 1.00 72.75 71 LEU A C 1
ATOM 533 O O . LEU A 1 71 ? 17.670 -14.956 1.542 1.00 72.75 71 LEU A O 1
ATOM 537 N N . SER A 1 72 ? 17.791 -16.184 -0.337 1.00 83.69 72 SER A N 1
ATOM 538 C CA . SER A 1 72 ? 19.101 -16.746 0.012 1.00 83.69 72 SER A CA 1
ATOM 539 C C . SER A 1 72 ? 20.148 -15.629 0.129 1.00 83.69 72 SER A C 1
ATOM 541 O O . SER A 1 72 ? 20.074 -14.611 -0.570 1.00 83.69 72 SER A O 1
ATOM 543 N N . ALA A 1 73 ? 21.148 -15.812 0.996 1.00 84.69 73 ALA A N 1
ATOM 544 C CA . ALA A 1 73 ? 22.197 -14.815 1.209 1.00 84.69 73 ALA A CA 1
ATOM 545 C C . ALA A 1 73 ? 22.960 -14.486 -0.088 1.00 84.69 73 ALA A C 1
ATOM 547 O O . ALA A 1 73 ? 23.367 -13.344 -0.303 1.00 84.69 73 ALA A O 1
ATOM 548 N N . GLU A 1 74 ? 23.111 -15.465 -0.983 1.00 88.94 74 GLU A N 1
ATOM 549 C CA . GLU A 1 74 ? 23.731 -15.303 -2.297 1.00 88.94 74 GLU A CA 1
ATOM 550 C C . GLU A 1 74 ? 22.888 -14.420 -3.215 1.00 88.94 74 GLU A C 1
ATOM 552 O O . GLU A 1 74 ? 23.429 -13.516 -3.855 1.00 88.94 74 GLU A O 1
ATOM 557 N N . VAL A 1 75 ? 21.571 -14.650 -3.269 1.00 89.56 75 VAL A N 1
ATOM 558 C CA . VAL A 1 75 ? 20.657 -13.834 -4.080 1.00 89.56 75 VAL A CA 1
ATOM 559 C C . VAL A 1 75 ? 20.616 -12.414 -3.529 1.00 89.56 75 VAL A C 1
ATOM 561 O O . VAL A 1 75 ? 20.818 -11.462 -4.282 1.00 89.56 75 VAL A O 1
ATOM 564 N N . HIS A 1 76 ? 20.450 -12.265 -2.215 1.00 91.25 76 HIS A N 1
ATOM 565 C CA . HIS A 1 76 ? 20.484 -10.968 -1.547 1.00 91.25 76 HIS A CA 1
ATOM 566 C C . HIS A 1 76 ? 21.790 -10.214 -1.851 1.00 91.25 76 HIS A C 1
ATOM 568 O O . HIS A 1 76 ? 21.770 -9.073 -2.321 1.00 91.25 76 HIS A O 1
ATOM 574 N N . GLY A 1 77 ? 22.937 -10.872 -1.658 1.00 90.62 77 GLY A N 1
ATOM 575 C CA . GLY A 1 77 ? 24.252 -10.311 -1.954 1.00 90.62 77 GLY A CA 1
ATOM 576 C C . GLY A 1 77 ? 24.408 -9.912 -3.422 1.00 90.62 77 GLY A C 1
ATOM 577 O O . GLY A 1 77 ? 24.912 -8.828 -3.708 1.00 90.62 77 GLY A O 1
ATOM 578 N N . ALA A 1 78 ? 23.931 -10.729 -4.364 1.00 93.50 78 ALA A N 1
ATOM 579 C CA . ALA A 1 78 ? 23.970 -10.410 -5.789 1.00 93.50 78 ALA A CA 1
ATOM 580 C C . ALA A 1 78 ? 23.125 -9.171 -6.133 1.00 93.50 78 ALA A C 1
ATOM 582 O O . ALA A 1 78 ? 23.588 -8.301 -6.877 1.00 93.50 78 ALA A O 1
ATOM 583 N N . LEU A 1 79 ? 21.915 -9.053 -5.572 1.00 94.31 79 LEU A N 1
ATOM 584 C CA . LEU A 1 79 ? 21.045 -7.892 -5.785 1.00 94.31 79 LEU A CA 1
ATOM 585 C C . LEU A 1 79 ? 21.704 -6.598 -5.287 1.00 94.31 79 LEU A C 1
ATOM 587 O O . LEU A 1 79 ? 21.711 -5.596 -6.009 1.00 94.31 79 LEU A O 1
ATOM 591 N N . ILE A 1 80 ? 22.304 -6.629 -4.095 1.00 94.75 80 ILE A N 1
ATOM 592 C CA . ILE A 1 80 ? 22.988 -5.472 -3.505 1.00 94.75 80 ILE A CA 1
ATOM 593 C C . ILE A 1 80 ? 24.264 -5.115 -4.270 1.00 94.75 80 ILE A C 1
ATOM 595 O O . ILE A 1 80 ? 24.429 -3.966 -4.682 1.00 94.75 80 ILE A O 1
ATOM 599 N N . ASN A 1 81 ? 25.129 -6.094 -4.550 1.00 95.31 81 ASN A N 1
ATOM 600 C CA . ASN A 1 81 ? 26.407 -5.876 -5.239 1.00 95.31 81 ASN A CA 1
ATOM 601 C C . ASN A 1 81 ? 26.234 -5.295 -6.649 1.00 95.31 81 ASN A C 1
ATOM 603 O O . ASN A 1 81 ? 27.119 -4.606 -7.157 1.00 95.31 81 ASN A O 1
ATOM 607 N N . HIS A 1 82 ? 25.095 -5.559 -7.291 1.00 95.56 82 HIS A N 1
ATOM 608 C CA . HIS A 1 82 ? 24.765 -5.012 -8.603 1.00 95.56 82 HIS A CA 1
ATOM 609 C C . HIS A 1 82 ? 23.827 -3.798 -8.557 1.00 95.56 82 HIS A C 1
ATOM 611 O O . HIS A 1 82 ? 23.369 -3.363 -9.623 1.00 95.56 82 HIS A O 1
ATOM 617 N N . SER A 1 83 ? 23.558 -3.236 -7.373 1.00 95.88 83 SER A N 1
ATOM 618 C CA . SER A 1 83 ? 22.676 -2.077 -7.156 1.00 95.88 83 SER A CA 1
ATOM 619 C C . SER A 1 83 ? 21.304 -2.263 -7.813 1.00 95.88 83 SER A C 1
ATOM 621 O O . SER A 1 83 ? 20.761 -1.348 -8.439 1.00 95.88 83 SER A O 1
ATOM 623 N N . ILE A 1 84 ? 20.762 -3.482 -7.742 1.00 96.38 84 ILE A N 1
ATOM 624 C CA . ILE A 1 84 ? 19.488 -3.822 -8.375 1.00 96.38 84 ILE A CA 1
ATOM 625 C C . ILE A 1 84 ? 18.333 -2.999 -7.792 1.00 96.38 84 ILE A C 1
ATOM 627 O O . ILE A 1 84 ? 17.601 -2.437 -8.605 1.00 96.38 84 ILE A O 1
ATOM 631 N N . PRO A 1 85 ? 18.194 -2.805 -6.463 1.00 95.69 85 PRO A N 1
ATOM 632 C CA . PRO A 1 85 ? 17.130 -1.957 -5.918 1.00 95.69 85 PRO A CA 1
ATOM 633 C C . PRO A 1 85 ? 17.126 -0.533 -6.496 1.00 95.69 85 PRO A C 1
ATOM 635 O O . PRO A 1 85 ? 16.085 -0.042 -6.929 1.00 95.69 85 PRO A O 1
ATOM 638 N N . GLU A 1 86 ? 18.295 0.105 -6.611 1.00 95.38 86 GLU A N 1
ATOM 639 C CA . GLU A 1 86 ? 18.423 1.449 -7.195 1.00 95.38 86 GLU A CA 1
ATOM 640 C C . GLU A 1 86 ? 18.051 1.465 -8.688 1.00 95.38 86 GLU A C 1
ATOM 642 O O . GLU A 1 86 ? 17.366 2.371 -9.167 1.00 95.38 86 GLU A O 1
ATOM 647 N N . LYS A 1 87 ? 18.476 0.445 -9.445 1.00 96.38 87 LYS A N 1
ATOM 648 C CA . LYS A 1 87 ? 18.130 0.305 -10.868 1.00 96.38 87 LYS A CA 1
ATOM 649 C C . LYS A 1 87 ? 16.637 0.067 -11.068 1.00 96.38 87 LYS A C 1
ATOM 651 O O . LYS A 1 87 ? 16.071 0.625 -12.005 1.00 96.38 87 LYS A O 1
ATOM 656 N N . VAL A 1 88 ? 16.012 -0.739 -10.211 1.00 97.44 88 VAL A N 1
ATOM 657 C CA . VAL A 1 88 ? 14.566 -0.987 -10.219 1.00 97.44 88 VAL A CA 1
ATOM 658 C C . VAL A 1 88 ? 13.824 0.307 -9.908 1.00 97.44 88 VAL A C 1
ATOM 660 O O . VAL A 1 88 ? 12.959 0.692 -10.689 1.00 97.44 88 VAL A O 1
ATOM 663 N N . LEU A 1 89 ? 14.223 1.041 -8.863 1.00 96.31 89 LEU A N 1
ATOM 664 C CA . LEU A 1 89 ? 13.627 2.335 -8.525 1.00 96.31 89 LEU A CA 1
ATOM 665 C C . LEU A 1 89 ? 13.702 3.314 -9.704 1.00 96.31 89 LEU A C 1
ATOM 667 O O . LEU A 1 89 ? 12.675 3.848 -10.110 1.00 96.31 89 LEU A O 1
ATOM 671 N N . LYS A 1 90 ? 14.865 3.462 -10.350 1.00 94.50 90 LYS A N 1
ATOM 672 C CA . LYS A 1 90 ? 15.016 4.290 -11.565 1.00 94.50 90 LYS A CA 1
ATOM 673 C C . LYS A 1 90 ? 14.111 3.851 -12.719 1.00 94.50 90 LYS A C 1
ATOM 675 O O . LYS A 1 90 ? 13.731 4.666 -13.551 1.00 94.50 90 LYS A O 1
ATOM 680 N N . LYS A 1 91 ? 13.760 2.565 -12.803 1.00 94.94 91 LYS A N 1
ATOM 681 C CA . LYS A 1 91 ? 12.855 2.033 -13.837 1.00 94.94 91 LYS A CA 1
ATOM 682 C C . LYS A 1 91 ? 11.376 2.283 -13.559 1.00 94.94 91 LYS A C 1
ATOM 684 O O . LYS A 1 91 ? 10.574 2.096 -14.469 1.00 94.94 91 LYS A O 1
ATOM 689 N N . THR A 1 92 ? 11.023 2.724 -12.355 1.00 94.75 92 THR A N 1
ATOM 690 C CA . THR A 1 92 ? 9.653 3.142 -12.016 1.00 94.75 92 THR A CA 1
ATOM 691 C C . THR A 1 92 ? 9.333 4.553 -12.520 1.00 94.75 92 THR A C 1
ATOM 693 O O . THR A 1 92 ? 8.165 4.937 -12.571 1.00 94.75 92 THR A O 1
ATOM 696 N N . GLU A 1 93 ? 10.345 5.332 -12.918 1.00 90.12 93 GLU A N 1
ATOM 697 C CA . GLU A 1 93 ? 10.144 6.617 -13.587 1.00 90.12 93 GLU A CA 1
ATOM 698 C C . GLU A 1 93 ? 9.417 6.417 -14.922 1.00 90.12 93 GLU A C 1
ATOM 700 O O . GLU A 1 93 ? 9.729 5.507 -15.699 1.00 90.12 93 GLU A O 1
ATOM 705 N N . PHE A 1 94 ? 8.441 7.284 -15.199 1.00 81.81 94 PHE A N 1
ATOM 706 C CA . PHE A 1 94 ? 7.742 7.268 -16.480 1.00 81.81 94 PHE A CA 1
ATOM 707 C C . PHE A 1 94 ? 8.730 7.564 -17.624 1.00 81.81 94 PHE A C 1
ATOM 709 O O . PHE A 1 94 ? 9.677 8.336 -17.431 1.00 81.81 94 PHE A O 1
ATOM 716 N N . PRO A 1 95 ? 8.541 6.988 -18.828 1.00 81.06 95 PRO A N 1
ATOM 717 C CA . PRO A 1 95 ? 9.380 7.303 -19.977 1.00 81.06 95 PRO A CA 1
ATOM 718 C C . PRO A 1 95 ? 9.454 8.805 -20.224 1.00 81.06 95 PRO A C 1
ATOM 720 O O . PRO A 1 95 ? 8.444 9.503 -20.196 1.00 81.06 95 PRO A O 1
ATOM 723 N N . ARG A 1 96 ? 10.660 9.302 -20.505 1.00 83.75 96 ARG A N 1
ATOM 724 C CA . ARG A 1 96 ? 10.873 10.729 -20.754 1.00 83.75 96 ARG A CA 1
ATOM 725 C C . ARG A 1 96 ? 9.977 11.228 -21.892 1.00 8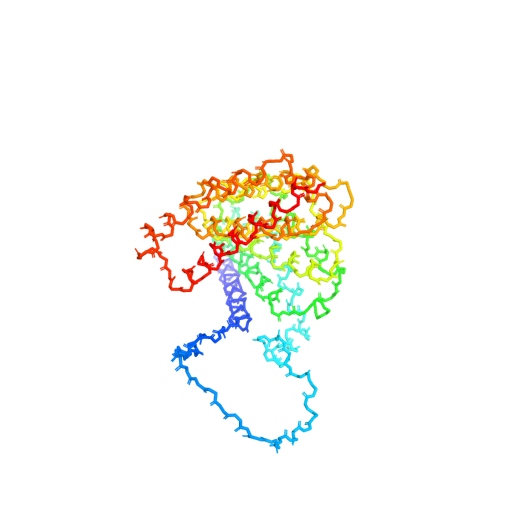3.75 96 ARG A C 1
ATOM 727 O O . ARG A 1 96 ? 9.784 10.515 -22.882 1.00 83.75 96 ARG A O 1
ATOM 734 N N . ASN A 1 97 ? 9.481 12.459 -21.769 1.00 84.81 97 ASN A N 1
ATOM 735 C CA . ASN A 1 97 ? 8.567 13.061 -22.745 1.00 84.81 97 ASN A CA 1
ATOM 736 C C . ASN A 1 97 ? 9.142 13.033 -24.168 1.00 84.81 97 ASN A C 1
ATOM 738 O O . ASN A 1 97 ? 8.425 12.716 -25.109 1.00 84.81 97 ASN A O 1
ATOM 742 N N . GLU A 1 98 ? 10.454 13.219 -24.327 1.00 86.88 98 GLU A N 1
ATOM 743 C CA . GLU A 1 98 ? 11.110 13.178 -25.635 1.00 86.88 98 GLU A CA 1
ATOM 744 C C . GLU A 1 98 ? 10.998 11.792 -26.292 1.00 86.88 98 GLU A C 1
ATOM 746 O O . GLU A 1 98 ? 10.775 11.679 -27.497 1.00 86.88 98 GLU A O 1
ATOM 751 N N . ALA A 1 99 ? 11.113 10.714 -25.506 1.00 85.12 99 ALA A N 1
ATOM 752 C CA . ALA A 1 99 ? 10.950 9.351 -26.011 1.00 85.12 99 ALA A CA 1
ATOM 753 C C . ALA A 1 99 ? 9.492 9.072 -26.405 1.00 85.12 99 ALA A C 1
ATOM 755 O O . ALA A 1 99 ? 9.227 8.392 -27.403 1.00 85.12 99 ALA A O 1
ATOM 756 N N . MET A 1 100 ? 8.545 9.628 -25.646 1.00 87.25 100 MET A N 1
ATOM 757 C CA . MET A 1 100 ? 7.121 9.549 -25.955 1.00 87.25 100 MET A CA 1
ATOM 758 C C . MET A 1 100 ? 6.794 10.294 -27.246 1.00 87.25 100 MET A C 1
ATOM 760 O O . MET A 1 100 ? 6.098 9.739 -28.096 1.00 87.25 100 MET A O 1
ATOM 764 N N . ASP A 1 101 ? 7.319 11.501 -27.437 1.00 88.12 101 ASP A N 1
ATOM 765 C CA . ASP A 1 101 ? 7.084 12.312 -28.632 1.00 88.12 101 ASP A CA 1
ATOM 766 C C . ASP A 1 101 ? 7.568 11.601 -29.897 1.00 88.12 101 ASP A C 1
ATOM 768 O O . ASP A 1 101 ? 6.826 11.500 -30.877 1.00 88.12 101 ASP A O 1
ATOM 772 N N . VAL A 1 102 ? 8.763 11.003 -29.852 1.00 88.69 102 VAL A N 1
ATOM 773 C CA . VAL A 1 102 ? 9.294 10.194 -30.962 1.00 88.69 102 VAL A CA 1
ATOM 774 C C . VAL A 1 102 ? 8.363 9.019 -31.287 1.00 88.69 102 VAL A C 1
ATOM 776 O O . VAL A 1 102 ? 8.060 8.764 -32.456 1.00 88.69 102 VAL A O 1
ATOM 779 N N . CYS A 1 103 ? 7.851 8.320 -30.269 1.00 89.88 103 CYS A N 1
ATOM 780 C CA . CYS A 1 103 ? 6.928 7.202 -30.474 1.00 89.88 103 CYS A CA 1
ATOM 781 C C . CYS A 1 103 ? 5.555 7.644 -31.009 1.00 89.88 103 CYS A C 1
ATOM 783 O O . CYS A 1 103 ? 4.920 6.895 -31.752 1.00 89.88 103 CYS A O 1
ATOM 785 N N . HIS A 1 104 ? 5.081 8.841 -30.654 1.00 88.69 104 HIS A N 1
ATOM 786 C CA . HIS A 1 104 ? 3.824 9.391 -31.167 1.00 88.69 104 HIS A CA 1
ATOM 787 C C . HIS A 1 104 ? 3.939 9.843 -32.623 1.00 88.69 104 HIS A C 1
ATOM 789 O O . HIS A 1 104 ? 3.010 9.617 -33.405 1.00 88.69 104 HIS A O 1
ATOM 795 N N . GLN A 1 105 ? 5.073 10.448 -32.984 1.00 89.69 105 GLN A N 1
ATOM 796 C CA . GLN A 1 105 ? 5.358 10.931 -34.336 1.00 89.69 105 GLN A CA 1
ATOM 797 C C . GLN A 1 105 ? 5.534 9.786 -35.342 1.00 89.69 105 GLN A C 1
ATOM 799 O O . GLN A 1 105 ? 5.252 9.964 -36.526 1.00 89.69 105 GLN A O 1
ATOM 804 N N . ASN A 1 106 ? 5.955 8.600 -34.888 1.00 88.19 106 ASN A N 1
ATOM 805 C CA . ASN A 1 106 ? 6.140 7.435 -35.747 1.00 88.19 106 ASN A CA 1
ATOM 806 C C . ASN A 1 106 ? 5.086 6.339 -35.471 1.00 88.19 106 ASN A C 1
ATOM 808 O O . ASN A 1 106 ? 5.193 5.618 -34.476 1.00 88.19 106 ASN A O 1
ATOM 812 N N . PRO A 1 107 ? 4.103 6.119 -36.371 1.00 88.00 107 PRO A N 1
ATOM 813 C CA . PRO A 1 107 ? 3.035 5.137 -36.165 1.00 88.00 107 PRO A CA 1
ATOM 814 C C . PRO A 1 107 ? 3.529 3.718 -35.864 1.00 88.00 107 PRO A C 1
ATOM 816 O O . PRO A 1 107 ? 2.896 3.003 -35.090 1.00 88.00 107 PRO A O 1
ATOM 819 N N . SER A 1 108 ? 4.671 3.319 -36.436 1.00 88.88 108 SER A N 1
ATOM 820 C CA . SER A 1 108 ? 5.255 1.993 -36.204 1.00 88.88 108 SER A CA 1
ATOM 821 C C . SER A 1 108 ? 5.861 1.828 -34.803 1.00 88.88 108 SER A C 1
ATOM 823 O O . SER A 1 108 ? 5.985 0.706 -34.322 1.00 88.88 108 SER A O 1
ATOM 825 N N . TRP A 1 109 ? 6.189 2.931 -34.122 1.00 92.44 109 TRP A N 1
ATOM 826 C CA . TRP A 1 109 ? 6.812 2.944 -32.792 1.00 92.44 109 TRP A CA 1
ATOM 827 C C . TRP A 1 109 ? 5.801 3.145 -31.665 1.00 92.44 109 TRP A C 1
ATOM 829 O O . TRP A 1 109 ? 6.124 2.913 -30.505 1.00 92.44 109 TRP A O 1
ATOM 839 N N . ARG A 1 110 ? 4.548 3.489 -31.983 1.00 89.56 110 ARG A N 1
ATOM 840 C CA . ARG A 1 110 ? 3.473 3.683 -30.997 1.00 89.56 110 ARG A CA 1
ATOM 841 C C . ARG A 1 110 ? 3.304 2.489 -30.045 1.00 89.56 110 ARG A C 1
ATOM 843 O O . ARG A 1 110 ? 2.946 2.670 -28.886 1.00 89.56 110 ARG A O 1
ATOM 850 N N . GLY A 1 111 ? 3.597 1.269 -30.506 1.00 90.75 111 GLY A N 1
ATOM 851 C CA . GLY A 1 111 ? 3.575 0.062 -29.671 1.00 90.75 111 GLY A CA 1
ATOM 852 C C . GLY A 1 111 ? 4.620 0.045 -28.544 1.00 90.75 111 GLY A C 1
ATOM 853 O O . GLY A 1 111 ? 4.397 -0.614 -27.528 1.00 90.75 111 GLY A O 1
ATOM 854 N N . LEU A 1 112 ? 5.727 0.785 -28.683 1.00 92.69 112 LEU A N 1
ATOM 855 C CA . LEU A 1 112 ? 6.764 0.897 -27.655 1.00 92.69 112 LEU A CA 1
ATOM 856 C C . LEU A 1 112 ? 6.252 1.611 -26.405 1.00 92.69 112 LEU A C 1
ATOM 858 O O . LEU A 1 112 ? 6.644 1.228 -25.312 1.00 92.69 112 LEU A O 1
ATOM 862 N N . ILE A 1 113 ? 5.325 2.566 -26.542 1.00 90.94 113 ILE A N 1
ATOM 863 C CA . ILE A 1 113 ? 4.724 3.290 -25.408 1.00 90.94 113 ILE A CA 1
ATOM 864 C C . ILE A 1 113 ? 4.123 2.305 -24.403 1.00 90.94 113 ILE A C 1
ATOM 866 O O . ILE A 1 113 ? 4.501 2.300 -23.235 1.00 90.94 113 ILE A O 1
ATOM 870 N N . LYS A 1 114 ? 3.268 1.395 -24.886 1.00 89.88 114 LYS A N 1
ATOM 871 C CA . LYS A 1 114 ? 2.642 0.363 -24.048 1.00 89.88 114 LYS A CA 1
ATOM 872 C C . LYS A 1 114 ? 3.671 -0.572 -23.414 1.00 89.88 114 LYS A C 1
ATOM 874 O O . LYS A 1 114 ? 3.506 -0.997 -22.278 1.00 89.88 114 LYS A O 1
ATOM 879 N N . LYS A 1 115 ? 4.744 -0.905 -24.140 1.00 92.69 115 LYS A N 1
ATOM 880 C CA . LYS A 1 115 ? 5.831 -1.742 -23.607 1.00 92.69 115 LYS A CA 1
ATOM 881 C C . LYS A 1 115 ? 6.614 -1.026 -22.512 1.00 92.69 115 LYS A C 1
ATOM 883 O O . LYS A 1 115 ? 6.954 -1.654 -21.519 1.00 92.69 115 LYS A O 1
ATOM 888 N N . MET A 1 116 ? 6.868 0.270 -22.663 1.00 92.81 116 MET A N 1
ATOM 889 C CA . MET A 1 116 ? 7.533 1.066 -21.637 1.00 92.81 116 MET A CA 1
ATOM 890 C C . MET A 1 116 ? 6.659 1.225 -20.384 1.00 92.81 116 MET A C 1
ATOM 892 O O . MET A 1 116 ? 7.159 1.019 -19.284 1.00 92.81 116 MET A O 1
ATOM 896 N N . GLN A 1 117 ? 5.356 1.486 -20.543 1.00 90.88 117 GLN A N 1
ATOM 897 C CA . GLN A 1 117 ? 4.385 1.505 -19.433 1.00 90.88 117 GLN A CA 1
ATOM 898 C C . GLN A 1 117 ? 4.323 0.158 -18.699 1.00 90.88 117 GLN A C 1
ATOM 900 O O . GLN A 1 117 ? 4.292 0.106 -17.470 1.00 90.88 117 GLN A O 1
ATOM 905 N N . ARG A 1 118 ? 4.387 -0.952 -19.444 1.00 93.00 118 ARG A N 1
ATOM 906 C CA . ARG A 1 118 ? 4.467 -2.287 -18.847 1.00 93.00 118 ARG A CA 1
ATOM 907 C C . ARG A 1 118 ? 5.754 -2.491 -18.056 1.00 93.00 118 ARG A C 1
ATOM 909 O O . ARG A 1 118 ? 5.694 -2.997 -16.944 1.00 93.00 118 ARG A O 1
ATOM 916 N N . VAL A 1 119 ? 6.907 -2.089 -18.593 1.00 95.31 119 VAL A N 1
ATOM 917 C CA . VAL A 1 119 ? 8.182 -2.159 -17.856 1.00 95.31 119 VAL A CA 1
ATOM 918 C C . VAL A 1 119 ? 8.112 -1.332 -16.573 1.00 95.31 119 VAL A C 1
ATOM 920 O O . VAL A 1 119 ? 8.548 -1.816 -15.535 1.00 95.31 119 VAL A O 1
ATOM 923 N N . GLN A 1 120 ? 7.520 -0.138 -16.619 1.00 94.81 120 GLN A N 1
ATOM 924 C CA . GLN A 1 120 ? 7.323 0.704 -15.439 1.00 94.81 120 GLN A CA 1
ATOM 925 C C . GLN A 1 120 ? 6.467 0.001 -14.374 1.00 94.81 120 GLN A C 1
ATOM 927 O O . GLN A 1 120 ? 6.864 -0.071 -13.213 1.00 94.81 120 GLN A O 1
ATOM 932 N N . SER A 1 121 ? 5.329 -0.572 -14.774 1.00 94.75 121 SER A N 1
ATOM 933 C CA . SER A 1 121 ? 4.432 -1.296 -13.862 1.00 94.75 121 SER A CA 1
ATOM 934 C C . SER A 1 121 ? 5.122 -2.523 -13.257 1.00 94.75 121 SER A C 1
ATOM 936 O O . SER A 1 121 ? 5.084 -2.722 -12.047 1.00 94.75 121 SER A O 1
ATOM 938 N N . ARG A 1 122 ? 5.877 -3.289 -14.058 1.00 96.75 122 ARG A N 1
ATOM 939 C CA . ARG A 1 122 ? 6.682 -4.416 -13.552 1.00 96.75 122 ARG A CA 1
ATOM 940 C C . ARG A 1 122 ? 7.821 -3.974 -12.641 1.00 96.75 122 ARG A C 1
ATOM 942 O O . ARG A 1 122 ? 8.152 -4.695 -11.707 1.00 96.75 122 ARG A O 1
ATOM 949 N N . ALA A 1 123 ? 8.407 -2.801 -12.873 1.00 97.88 123 ALA A N 1
ATOM 950 C CA . ALA A 1 123 ? 9.424 -2.245 -11.987 1.00 97.88 123 ALA A CA 1
ATOM 951 C C . ALA A 1 123 ? 8.826 -1.864 -10.629 1.00 97.88 123 ALA A C 1
ATOM 953 O O . ALA A 1 123 ? 9.449 -2.123 -9.605 1.00 97.88 123 ALA A O 1
ATOM 954 N N . LEU A 1 124 ? 7.604 -1.326 -10.605 1.00 97.56 124 LEU A N 1
ATOM 955 C CA . LEU A 1 124 ? 6.867 -1.042 -9.371 1.00 97.56 124 LEU A CA 1
ATOM 956 C C . LEU A 1 124 ? 6.509 -2.327 -8.612 1.00 97.56 124 LEU A C 1
ATOM 958 O O . LEU A 1 124 ? 6.751 -2.402 -7.410 1.00 97.56 124 LEU A O 1
ATOM 962 N N . THR A 1 125 ? 6.028 -3.368 -9.300 1.00 96.44 125 THR A N 1
ATOM 963 C CA . THR A 1 125 ? 5.801 -4.687 -8.680 1.00 96.44 125 THR A CA 1
ATOM 964 C C . THR A 1 125 ? 7.100 -5.273 -8.119 1.00 96.44 125 THR A C 1
ATOM 966 O O . THR A 1 125 ? 7.130 -5.744 -6.989 1.00 96.44 125 THR A O 1
ATOM 969 N N . CYS A 1 126 ? 8.199 -5.191 -8.871 1.00 97.56 126 CYS A N 1
ATOM 970 C CA . CYS A 1 126 ? 9.516 -5.629 -8.410 1.00 97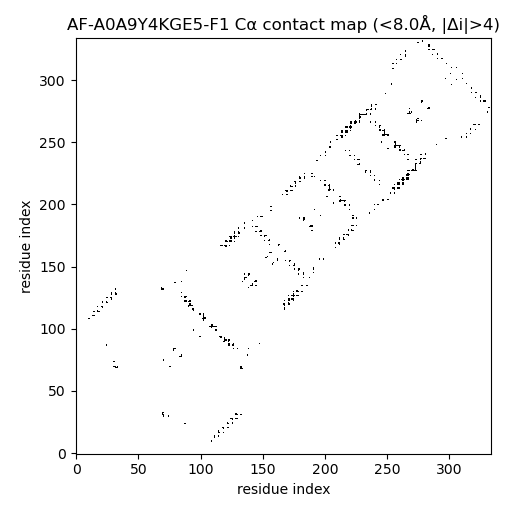.56 126 CYS A CA 1
ATOM 971 C C . CYS A 1 126 ? 9.991 -4.845 -7.183 1.00 97.56 126 CYS A C 1
ATOM 973 O O . CYS A 1 126 ? 10.537 -5.435 -6.253 1.00 97.56 126 CYS A O 1
ATOM 975 N N . LEU A 1 127 ? 9.767 -3.529 -7.160 1.00 97.62 127 LEU A N 1
ATOM 976 C CA . LEU A 1 127 ? 10.093 -2.686 -6.017 1.00 97.62 127 LEU A CA 1
ATOM 977 C C . LEU A 1 127 ? 9.283 -3.093 -4.781 1.00 97.62 127 LEU A C 1
ATOM 979 O O . LEU A 1 127 ? 9.855 -3.215 -3.703 1.00 97.62 127 LEU A O 1
ATOM 983 N N . HIS A 1 128 ? 7.981 -3.344 -4.938 1.00 95.88 128 HIS A N 1
ATOM 984 C CA . HIS A 1 128 ? 7.127 -3.876 -3.876 1.00 95.88 128 HIS A CA 1
ATOM 985 C C . HIS A 1 128 ? 7.693 -5.179 -3.281 1.00 95.88 128 HIS A C 1
ATOM 987 O O . HIS A 1 128 ? 7.823 -5.278 -2.059 1.00 95.88 128 HIS A O 1
ATOM 993 N N . SER A 1 129 ? 8.085 -6.149 -4.115 1.00 94.62 129 SER A N 1
ATOM 994 C CA . SER A 1 129 ? 8.656 -7.421 -3.644 1.00 94.62 129 SER A CA 1
ATOM 995 C C . SER A 1 129 ? 9.996 -7.232 -2.923 1.00 94.62 129 SER A C 1
ATOM 997 O O . SER A 1 129 ? 10.211 -7.815 -1.863 1.00 94.62 129 SER A O 1
ATOM 999 N N . ILE A 1 130 ? 10.870 -6.361 -3.442 1.00 94.81 130 ILE A N 1
ATOM 1000 C CA . ILE A 1 130 ? 12.144 -5.991 -2.800 1.00 94.81 130 ILE A CA 1
ATOM 1001 C C . ILE A 1 130 ? 11.900 -5.371 -1.417 1.00 94.81 130 ILE A C 1
ATOM 1003 O O . ILE A 1 130 ? 12.484 -5.806 -0.429 1.00 94.81 130 ILE A O 1
ATOM 1007 N N . LEU A 1 131 ? 10.995 -4.392 -1.325 1.00 94.00 131 LEU A N 1
ATOM 1008 C CA . LEU A 1 131 ? 10.642 -3.733 -0.063 1.00 94.00 131 LEU A CA 1
ATOM 1009 C C . LEU A 1 131 ? 10.007 -4.693 0.949 1.00 94.00 131 LEU A C 1
ATOM 1011 O O . LEU A 1 131 ? 10.086 -4.459 2.147 1.00 94.00 131 LEU A O 1
ATOM 1015 N N . SER A 1 132 ? 9.361 -5.758 0.484 1.00 91.06 132 SER A N 1
ATOM 1016 C CA . SER A 1 132 ? 8.703 -6.721 1.371 1.00 91.06 132 SER A CA 1
ATOM 1017 C C . SER A 1 132 ? 9.657 -7.809 1.882 1.00 91.06 132 SER A C 1
ATOM 1019 O O . SER A 1 132 ? 9.306 -8.518 2.817 1.00 91.06 132 SER A O 1
ATOM 1021 N N . THR A 1 133 ? 10.854 -7.942 1.298 1.00 89.31 133 THR A N 1
ATOM 1022 C CA . THR A 1 133 ? 11.802 -9.031 1.611 1.00 89.31 133 THR A CA 1
ATOM 1023 C C . THR A 1 133 ? 13.176 -8.583 2.084 1.00 89.31 133 THR A C 1
ATOM 1025 O O . THR A 1 133 ? 13.917 -9.404 2.614 1.00 89.31 133 THR A O 1
ATOM 1028 N N . MET A 1 134 ? 13.540 -7.315 1.897 1.00 90.69 134 MET A N 1
ATOM 1029 C CA . MET A 1 134 ? 14.843 -6.773 2.284 1.00 90.69 134 MET A CA 1
ATOM 1030 C C . MET A 1 134 ? 14.712 -5.810 3.464 1.00 90.69 134 MET A C 1
ATOM 1032 O O . MET A 1 134 ? 13.673 -5.182 3.667 1.00 90.69 134 MET A O 1
ATOM 1036 N N . ASP A 1 135 ? 15.782 -5.666 4.244 1.00 90.44 135 ASP A N 1
ATOM 1037 C CA . ASP A 1 135 ? 15.816 -4.723 5.356 1.00 90.44 135 ASP A CA 1
ATOM 1038 C C . ASP A 1 135 ? 16.167 -3.292 4.904 1.00 90.44 135 ASP A C 1
ATOM 1040 O O . ASP A 1 135 ? 16.772 -3.059 3.856 1.00 90.44 135 ASP A O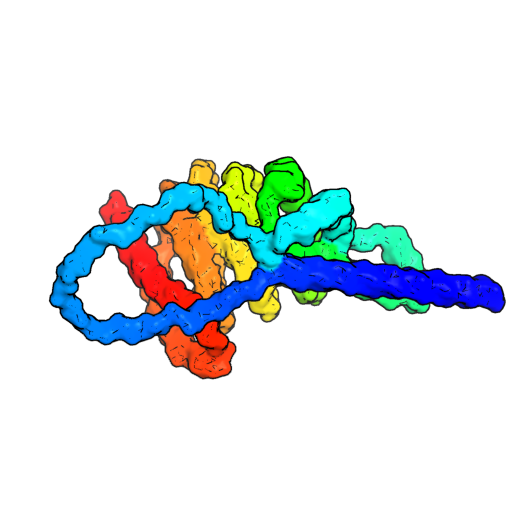 1
ATOM 1044 N N . ALA A 1 136 ? 15.804 -2.317 5.738 1.00 92.62 136 ALA A N 1
ATOM 1045 C CA . ALA A 1 136 ? 16.009 -0.900 5.456 1.00 92.62 136 ALA A CA 1
ATOM 1046 C C . ALA A 1 136 ? 17.482 -0.515 5.227 1.00 92.62 136 ALA A C 1
ATOM 1048 O O . ALA A 1 136 ? 17.746 0.358 4.401 1.00 92.62 136 ALA A O 1
ATOM 1049 N N . GLU A 1 137 ? 18.436 -1.137 5.927 1.00 92.12 137 GLU A N 1
ATOM 1050 C CA . GLU A 1 137 ? 19.857 -0.778 5.816 1.00 92.12 137 GLU A CA 1
ATOM 1051 C C . GLU A 1 137 ? 20.439 -1.267 4.492 1.00 92.12 137 GLU A C 1
ATOM 1053 O O . GLU A 1 137 ? 21.117 -0.511 3.792 1.00 92.12 137 GLU A O 1
ATOM 1058 N N . SER A 1 138 ? 20.076 -2.484 4.082 1.00 91.75 138 SER A N 1
ATOM 1059 C CA . SER A 1 138 ? 20.414 -3.026 2.761 1.00 91.75 138 SER A CA 1
ATOM 1060 C C . SER A 1 138 ? 19.893 -2.149 1.614 1.00 91.75 138 SER A C 1
ATOM 1062 O O . SER A 1 138 ? 20.489 -2.107 0.538 1.00 91.75 138 SER A O 1
ATOM 1064 N N . LEU A 1 139 ? 18.812 -1.399 1.842 1.00 93.81 139 LEU A N 1
ATOM 1065 C CA . LEU A 1 139 ? 18.215 -0.483 0.867 1.00 93.81 139 LEU A CA 1
ATOM 1066 C C . LEU A 1 139 ? 18.735 0.964 0.954 1.00 93.81 139 LEU A C 1
ATOM 1068 O O . LEU A 1 139 ? 18.211 1.839 0.266 1.00 93.81 139 LEU A O 1
ATOM 1072 N N . GLY A 1 140 ? 19.777 1.227 1.748 1.00 92.69 140 GLY A N 1
ATOM 1073 C CA . GLY A 1 140 ? 20.396 2.553 1.872 1.00 92.69 140 GLY A CA 1
ATOM 1074 C C . GLY A 1 140 ? 19.872 3.400 3.037 1.00 92.69 140 GLY A C 1
ATOM 1075 O O . GLY A 1 140 ? 20.122 4.608 3.083 1.00 92.69 140 GLY A O 1
ATOM 1076 N N . GLY A 1 141 ? 19.153 2.784 3.976 1.00 93.94 141 GLY A N 1
ATOM 1077 C CA . GLY A 1 141 ? 18.711 3.394 5.226 1.00 93.94 141 GLY A CA 1
ATOM 1078 C C . GLY A 1 141 ? 17.609 4.443 5.059 1.00 93.94 141 GLY A C 1
ATOM 1079 O O . GLY A 1 141 ? 16.975 4.586 4.011 1.00 93.94 141 GLY A O 1
ATOM 1080 N N . ALA A 1 142 ? 17.376 5.216 6.123 1.00 94.06 142 ALA A N 1
ATOM 1081 C CA . ALA A 1 142 ? 16.240 6.135 6.211 1.00 94.06 142 ALA A CA 1
ATOM 1082 C C . ALA A 1 142 ? 16.177 7.173 5.076 1.00 94.06 142 ALA A C 1
ATOM 1084 O O . ALA A 1 142 ? 15.098 7.449 4.555 1.00 94.06 142 ALA A O 1
ATOM 1085 N N . ALA A 1 143 ? 17.326 7.715 4.660 1.00 93.31 143 ALA A N 1
ATOM 1086 C CA . ALA A 1 143 ? 17.389 8.717 3.598 1.00 93.31 143 ALA A CA 1
ATOM 1087 C C . ALA A 1 143 ? 16.945 8.152 2.237 1.00 93.31 143 ALA A C 1
ATOM 1089 O O . ALA A 1 143 ? 16.206 8.813 1.504 1.00 93.31 143 ALA A O 1
ATOM 1090 N N . ALA A 1 144 ? 17.353 6.921 1.911 1.00 94.00 144 ALA A N 1
ATOM 1091 C CA . ALA A 1 144 ? 16.951 6.258 0.675 1.00 94.00 144 ALA A CA 1
ATOM 1092 C C . ALA A 1 144 ? 15.447 5.947 0.671 1.00 94.00 144 ALA A C 1
ATOM 1094 O O . ALA A 1 144 ? 14.768 6.215 -0.322 1.00 94.00 144 ALA A O 1
ATOM 1095 N N . LEU A 1 145 ? 14.908 5.470 1.799 1.00 94.81 145 LEU A N 1
ATOM 1096 C CA . LEU A 1 145 ? 13.475 5.194 1.943 1.00 94.81 145 LEU A CA 1
ATOM 1097 C C . LEU A 1 145 ? 12.625 6.467 1.837 1.00 94.81 145 LEU A C 1
ATOM 1099 O O . LEU A 1 145 ? 11.598 6.459 1.161 1.00 94.81 145 LEU A O 1
ATOM 1103 N N . GLN A 1 146 ? 13.064 7.580 2.430 1.00 92.88 146 GLN A N 1
ATOM 1104 C CA . GLN A 1 146 ? 12.389 8.874 2.280 1.00 92.88 146 GLN A CA 1
ATOM 1105 C C . GLN A 1 146 ? 12.425 9.378 0.831 1.00 92.88 146 GLN A C 1
ATOM 1107 O O . GLN A 1 146 ? 11.408 9.846 0.318 1.00 92.88 146 GLN A O 1
ATOM 1112 N N . GLY A 1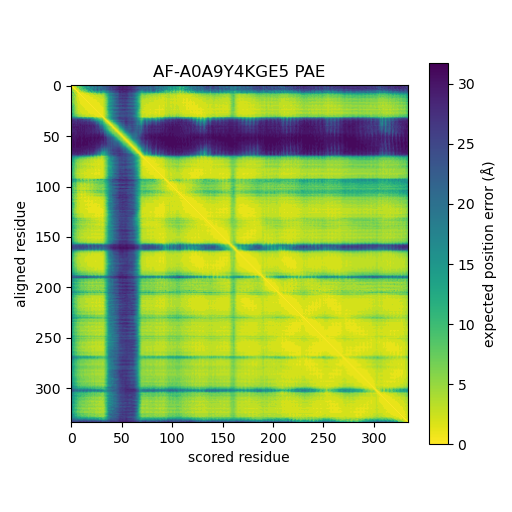 147 ? 13.564 9.235 0.144 1.00 93.56 147 GLY A N 1
ATOM 1113 C CA . GLY A 1 147 ? 13.679 9.564 -1.278 1.00 93.56 147 GLY A CA 1
ATOM 1114 C C . GLY A 1 147 ? 12.736 8.728 -2.149 1.00 93.56 147 GLY A C 1
ATOM 1115 O O . GLY A 1 147 ? 12.031 9.272 -3.001 1.00 93.56 147 GLY A O 1
ATOM 1116 N N . ALA A 1 148 ? 12.656 7.421 -1.888 1.00 94.69 148 ALA A N 1
ATOM 1117 C CA . ALA A 1 148 ? 11.712 6.532 -2.556 1.00 94.69 148 ALA A CA 1
ATOM 1118 C C . ALA A 1 148 ? 10.253 6.919 -2.261 1.00 94.69 148 ALA A C 1
ATOM 1120 O O . ALA A 1 148 ? 9.421 6.883 -3.165 1.00 94.69 148 ALA A O 1
ATOM 1121 N N . ALA A 1 149 ? 9.938 7.346 -1.035 1.00 93.00 149 ALA A N 1
ATOM 1122 C CA . ALA A 1 149 ? 8.577 7.712 -0.650 1.00 93.00 149 ALA A CA 1
ATOM 1123 C C . ALA A 1 149 ? 8.129 8.992 -1.356 1.00 93.00 149 ALA A C 1
ATOM 1125 O O . ALA A 1 149 ? 7.021 9.048 -1.892 1.00 93.00 149 ALA A O 1
ATOM 1126 N N . GLN A 1 150 ? 9.025 9.978 -1.452 1.00 91.44 150 GLN A N 1
ATOM 1127 C CA . GLN A 1 150 ? 8.789 11.190 -2.227 1.00 91.44 150 GLN A CA 1
ATOM 1128 C C . GLN A 1 150 ? 8.561 10.872 -3.711 1.00 91.44 150 GLN A C 1
ATOM 1130 O O . GLN A 1 150 ? 7.651 11.430 -4.321 1.00 91.44 150 GLN A O 1
ATOM 1135 N N . HIS A 1 151 ? 9.351 9.962 -4.283 1.00 92.69 151 HIS A N 1
ATOM 1136 C CA . HIS A 1 151 ? 9.207 9.531 -5.674 1.00 92.69 151 HIS A CA 1
ATOM 1137 C C . HIS A 1 151 ? 7.892 8.785 -5.937 1.00 92.69 151 HIS A C 1
ATOM 1139 O O . HIS A 1 151 ? 7.143 9.139 -6.842 1.00 92.69 151 HIS A O 1
ATOM 1145 N N . LEU A 1 152 ? 7.541 7.786 -5.125 1.00 92.62 152 LEU A N 1
ATOM 1146 C CA . LEU A 1 152 ? 6.263 7.083 -5.290 1.00 92.62 152 LEU A CA 1
ATOM 1147 C C . LEU A 1 152 ? 5.076 8.031 -5.080 1.00 92.62 152 LEU A C 1
ATOM 1149 O O . LEU A 1 152 ? 4.092 7.965 -5.810 1.00 92.62 152 LEU A O 1
ATOM 1153 N N . SER A 1 153 ? 5.196 8.978 -4.151 1.00 90.12 153 SER A N 1
ATOM 1154 C CA . SER A 1 153 ? 4.197 10.021 -3.945 1.00 90.12 153 SER A CA 1
ATOM 1155 C C . SER A 1 153 ? 3.984 10.893 -5.192 1.00 90.12 153 SER A C 1
ATOM 1157 O O . SER A 1 153 ? 2.843 11.237 -5.500 1.00 90.12 153 SER A O 1
ATOM 1159 N N . THR A 1 154 ? 5.033 11.270 -5.934 1.00 88.81 154 THR A N 1
ATOM 1160 C CA . THR A 1 154 ? 4.846 12.042 -7.178 1.00 88.81 154 THR A CA 1
ATOM 1161 C C . THR A 1 154 ? 4.208 11.202 -8.281 1.00 88.81 154 THR A C 1
ATOM 1163 O O . THR A 1 154 ? 3.419 11.741 -9.054 1.00 88.81 154 THR A O 1
ATOM 1166 N N . LEU A 1 155 ? 4.469 9.894 -8.329 1.00 89.00 155 LEU A N 1
ATOM 1167 C CA . LEU A 1 155 ? 3.803 8.989 -9.270 1.00 89.00 155 LEU A CA 1
ATOM 1168 C C . LEU A 1 155 ? 2.307 8.821 -8.966 1.00 89.00 155 LEU A C 1
ATOM 1170 O O . LEU A 1 155 ? 1.500 8.830 -9.891 1.00 89.00 155 LEU A O 1
ATOM 1174 N N . VAL A 1 156 ? 1.936 8.694 -7.688 1.00 85.69 156 VAL A N 1
ATOM 1175 C CA . VAL A 1 156 ? 0.535 8.501 -7.274 1.00 85.69 156 VAL A CA 1
ATOM 1176 C C . VAL A 1 156 ? -0.269 9.801 -7.363 1.00 85.69 156 VAL A C 1
ATOM 1178 O O . VAL A 1 156 ? -1.402 9.787 -7.836 1.00 85.69 156 VAL A O 1
ATOM 1181 N N . PHE A 1 157 ? 0.300 10.926 -6.915 1.00 83.38 157 PHE A N 1
ATOM 1182 C CA . PHE A 1 157 ? -0.448 12.176 -6.717 1.00 83.38 157 PHE A CA 1
ATOM 1183 C C . PHE A 1 157 ? -0.054 13.319 -7.661 1.00 83.38 157 PHE A C 1
ATOM 1185 O O . PHE A 1 157 ? -0.725 14.347 -7.681 1.00 83.38 157 PHE A O 1
ATOM 1192 N N . GLY A 1 158 ? 1.044 13.190 -8.410 1.00 74.00 158 GLY A N 1
ATOM 1193 C CA . GLY A 1 158 ? 1.541 14.240 -9.306 1.00 74.00 158 GLY A CA 1
ATOM 1194 C C . GLY A 1 158 ? 0.918 14.226 -10.703 1.00 74.00 158 GLY A C 1
ATOM 1195 O O . GLY A 1 158 ? 0.997 15.228 -11.414 1.00 74.00 158 GLY A O 1
ATOM 1196 N N . ALA A 1 159 ? 0.286 13.124 -11.113 1.00 61.44 159 ALA A N 1
ATOM 1197 C CA . ALA A 1 159 ? -0.441 13.060 -12.373 1.00 61.44 159 ALA A CA 1
ATOM 1198 C C . ALA A 1 159 ? -1.831 13.697 -12.202 1.00 61.44 159 ALA A C 1
ATOM 1200 O O . ALA A 1 159 ? -2.641 13.228 -11.406 1.00 61.44 159 ALA A O 1
ATOM 1201 N N . ALA A 1 160 ? -2.119 14.758 -12.966 1.00 49.41 160 ALA A N 1
ATOM 1202 C CA . ALA A 1 160 ? -3.406 15.470 -12.937 1.00 49.41 160 ALA A CA 1
ATOM 1203 C C . ALA A 1 160 ? -4.615 14.590 -13.327 1.00 49.41 160 ALA A C 1
ATOM 1205 O O . ALA A 1 160 ? -5.761 14.973 -13.108 1.00 49.41 160 ALA A O 1
ATOM 1206 N N . GLU A 1 161 ? -4.359 13.398 -13.859 1.00 49.72 161 GLU A N 1
ATOM 1207 C CA . GLU A 1 161 ? -5.324 12.323 -14.018 1.00 49.72 161 GLU A CA 1
ATOM 1208 C C . GLU A 1 161 ? -4.669 11.054 -13.468 1.00 49.72 161 GLU A C 1
ATOM 1210 O O . GLU A 1 161 ? -3.636 10.622 -13.985 1.00 49.72 161 GLU A O 1
ATOM 1215 N N . LEU A 1 162 ? -5.257 10.453 -12.426 1.00 52.16 162 LEU A N 1
ATOM 1216 C CA . LEU A 1 162 ? -4.954 9.069 -12.064 1.00 52.16 162 LEU A CA 1
ATOM 1217 C C . LEU A 1 162 ? -5.043 8.247 -13.351 1.00 52.16 162 LEU A C 1
ATOM 1219 O O . LEU A 1 162 ? -6.087 8.219 -14.011 1.00 52.16 162 LEU A O 1
ATOM 1223 N N . THR A 1 163 ? -3.929 7.638 -13.750 1.00 57.97 163 THR A N 1
ATOM 1224 C CA . THR A 1 163 ? -3.892 6.808 -14.948 1.00 57.97 163 THR A CA 1
ATOM 1225 C C . THR A 1 163 ? -4.981 5.754 -14.812 1.00 57.97 163 THR A C 1
ATOM 1227 O O . THR A 1 163 ? -4.991 5.008 -13.836 1.00 57.97 163 THR A O 1
ATOM 1230 N N . LYS A 1 164 ? -5.879 5.649 -15.797 1.00 64.50 164 LYS A N 1
ATOM 1231 C CA . LYS A 1 164 ? -6.917 4.598 -15.838 1.00 64.50 164 LYS A CA 1
ATOM 1232 C C . LYS A 1 164 ? -6.344 3.181 -16.001 1.00 64.50 164 LYS A C 1
ATOM 1234 O O . LYS A 1 164 ? -7.093 2.245 -16.254 1.00 64.50 164 LYS A O 1
ATOM 1239 N N . ASP A 1 165 ? -5.024 3.046 -15.956 1.00 84.06 165 ASP A N 1
ATOM 1240 C CA . ASP A 1 165 ? -4.337 1.773 -16.028 1.00 84.06 165 ASP A CA 1
ATOM 1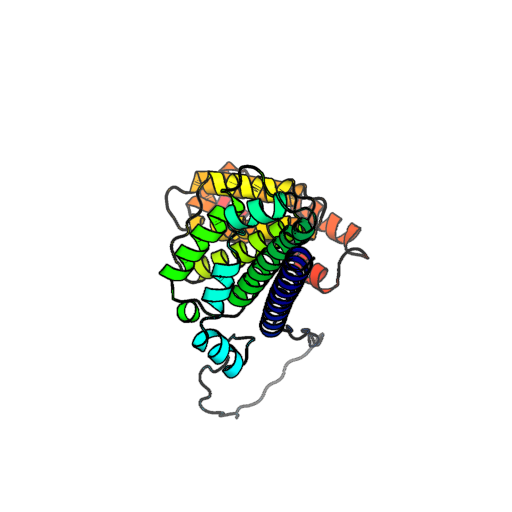241 C C . ASP A 1 165 ? -4.344 1.133 -14.637 1.00 84.06 165 ASP A C 1
ATOM 1243 O O . ASP A 1 165 ? -3.620 1.549 -13.730 1.00 84.06 165 ASP A O 1
ATOM 1247 N N . GLU A 1 166 ? -5.219 0.144 -14.484 1.00 87.19 166 GLU A N 1
ATOM 1248 C CA . GLU A 1 166 ? -5.390 -0.639 -13.263 1.00 87.19 166 GLU A CA 1
ATOM 1249 C C . GLU A 1 166 ? -4.098 -1.360 -12.854 1.00 87.19 166 GLU A C 1
ATOM 1251 O O . GLU A 1 166 ? -3.783 -1.386 -11.667 1.00 87.19 166 GLU A O 1
ATOM 1256 N N . GLU A 1 167 ? -3.317 -1.869 -13.819 1.00 89.81 167 GLU A N 1
ATOM 1257 C CA . GLU A 1 167 ? -2.058 -2.590 -13.565 1.00 89.81 167 GLU A CA 1
ATOM 1258 C C . GLU A 1 167 ? -1.019 -1.643 -12.951 1.00 89.81 167 GLU A C 1
ATOM 1260 O O . GLU A 1 167 ? -0.350 -1.982 -11.972 1.00 89.81 167 GLU A O 1
ATOM 1265 N N . PHE A 1 168 ? -0.914 -0.427 -13.493 1.00 91.00 168 PHE A N 1
ATOM 1266 C CA . PHE A 1 168 ? -0.037 0.599 -12.936 1.00 91.00 168 PHE A CA 1
ATOM 1267 C C . PHE A 1 168 ? -0.481 1.016 -11.533 1.00 91.00 168 PHE A C 1
ATOM 1269 O O . PHE A 1 168 ? 0.350 1.088 -10.625 1.00 91.00 168 PHE A O 1
ATOM 1276 N N . LEU A 1 169 ? -1.779 1.290 -11.352 1.00 89.56 169 LEU A N 1
ATOM 1277 C CA . LEU A 1 169 ? -2.321 1.757 -10.078 1.00 89.56 169 LEU A CA 1
ATOM 1278 C C . LEU A 1 169 ? -2.127 0.709 -8.974 1.00 89.56 169 LEU A C 1
ATOM 1280 O O . LEU A 1 169 ? -1.682 1.035 -7.876 1.00 89.56 169 LEU A O 1
ATOM 1284 N N . GLU A 1 170 ? -2.400 -0.557 -9.273 1.00 92.12 170 GLU A N 1
ATOM 1285 C CA . GLU A 1 170 ? -2.149 -1.667 -8.359 1.00 92.12 170 GLU A CA 1
ATOM 1286 C C . GLU A 1 170 ? -0.670 -1.765 -7.981 1.00 92.12 170 GLU A C 1
ATOM 1288 O O . GLU A 1 170 ? -0.342 -1.845 -6.793 1.00 92.12 170 GLU A O 1
ATOM 1293 N N . ALA A 1 171 ? 0.233 -1.691 -8.962 1.00 95.06 171 ALA A N 1
ATOM 1294 C CA . ALA A 1 171 ? 1.664 -1.803 -8.719 1.00 95.06 171 ALA A CA 1
ATOM 1295 C C . ALA A 1 171 ? 2.213 -0.634 -7.882 1.00 95.06 171 ALA A C 1
ATOM 1297 O O . ALA A 1 171 ? 2.961 -0.861 -6.927 1.00 95.06 171 ALA A O 1
ATOM 1298 N N . VAL A 1 172 ? 1.834 0.611 -8.196 1.00 94.00 172 VAL A N 1
ATOM 1299 C CA . VAL A 1 172 ? 2.341 1.792 -7.479 1.00 94.00 172 VAL A CA 1
ATOM 1300 C C . VAL A 1 172 ? 1.806 1.865 -6.049 1.00 94.00 172 VAL A C 1
ATOM 1302 O O . VAL A 1 172 ? 2.578 2.130 -5.128 1.00 94.00 172 VAL A O 1
ATOM 1305 N N . ILE A 1 173 ? 0.519 1.569 -5.834 1.00 93.75 173 ILE A N 1
ATOM 1306 C CA . ILE A 1 173 ? -0.085 1.599 -4.497 1.00 93.75 173 ILE A CA 1
ATOM 1307 C C . ILE A 1 173 ? 0.463 0.444 -3.641 1.00 93.75 173 ILE A C 1
ATOM 1309 O O . ILE A 1 173 ? 0.760 0.652 -2.465 1.00 93.75 173 ILE A O 1
ATOM 1313 N N . SER A 1 174 ? 0.701 -0.739 -4.220 1.00 95.62 174 SER A N 1
ATOM 1314 C CA . SER A 1 174 ? 1.348 -1.860 -3.512 1.00 95.62 174 SER A CA 1
ATOM 1315 C C . SER A 1 174 ? 2.781 -1.527 -3.082 1.00 95.62 174 SER A C 1
ATOM 1317 O O . SER A 1 174 ? 3.169 -1.794 -1.942 1.00 95.62 174 SER A O 1
ATOM 1319 N N . ALA A 1 175 ? 3.572 -0.907 -3.967 1.00 96.62 175 ALA A N 1
ATOM 1320 C CA . ALA A 1 175 ? 4.930 -0.468 -3.641 1.00 96.62 175 ALA A CA 1
ATOM 1321 C C . ALA A 1 175 ? 4.928 0.612 -2.553 1.00 96.62 175 ALA A C 1
ATOM 1323 O O . ALA A 1 175 ? 5.725 0.551 -1.616 1.00 96.62 175 ALA A O 1
ATOM 1324 N N . MET A 1 176 ? 3.997 1.567 -2.642 1.00 95.00 176 MET A N 1
ATOM 1325 C CA . MET A 1 176 ? 3.834 2.618 -1.642 1.00 95.00 176 MET A CA 1
ATOM 1326 C C . MET A 1 176 ? 3.469 2.043 -0.270 1.00 95.00 176 MET A C 1
ATOM 1328 O O . MET A 1 176 ? 4.061 2.450 0.728 1.00 95.00 176 MET A O 1
ATOM 1332 N N . ARG A 1 177 ? 2.559 1.061 -0.216 1.00 95.31 177 ARG A N 1
ATOM 1333 C CA . ARG A 1 177 ? 2.203 0.364 1.025 1.00 95.31 177 ARG A CA 1
ATOM 1334 C C . ARG A 1 177 ? 3.417 -0.294 1.674 1.00 95.31 177 ARG A C 1
ATOM 1336 O O . ARG A 1 177 ? 3.697 -0.002 2.833 1.00 95.31 177 ARG A O 1
ATOM 1343 N N . SER A 1 178 ? 4.154 -1.139 0.945 1.00 95.88 178 SER A N 1
ATOM 1344 C CA . SER A 1 178 ? 5.331 -1.825 1.505 1.00 95.88 178 SER A CA 1
ATOM 1345 C C . SER A 1 178 ? 6.400 -0.846 1.983 1.00 95.88 178 SER A C 1
ATOM 1347 O O . SER A 1 178 ? 7.006 -1.052 3.033 1.00 95.88 178 SER A O 1
ATOM 1349 N N . LEU A 1 179 ? 6.602 0.254 1.255 1.00 95.88 179 LEU A N 1
ATOM 1350 C CA . LEU A 1 179 ? 7.547 1.287 1.658 1.00 95.88 179 LEU A CA 1
ATOM 1351 C C . LEU A 1 179 ? 7.130 1.974 2.963 1.00 95.88 179 LEU A C 1
ATOM 1353 O O . LEU A 1 179 ? 7.951 2.130 3.865 1.00 95.88 179 LEU A O 1
ATOM 1357 N N . LEU 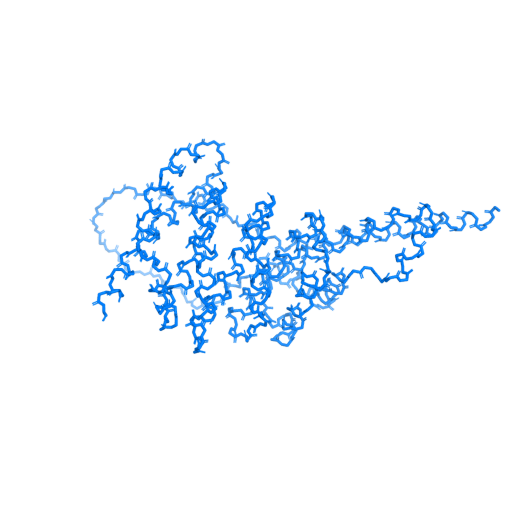A 1 180 ? 5.864 2.380 3.075 1.00 94.38 180 LEU A N 1
ATOM 1358 C CA . LEU A 1 180 ? 5.353 3.042 4.275 1.00 94.38 180 LEU A CA 1
ATOM 1359 C C . LEU A 1 180 ? 5.341 2.102 5.480 1.00 94.38 180 LEU A C 1
ATOM 1361 O O . LEU A 1 180 ? 5.689 2.534 6.575 1.00 94.38 180 LEU A O 1
ATOM 1365 N N . GLN A 1 181 ? 5.033 0.819 5.275 1.00 94.31 181 GLN A N 1
ATOM 1366 C CA . GLN A 1 181 ? 5.155 -0.206 6.311 1.00 94.31 181 GLN A CA 1
ATOM 1367 C C . GLN A 1 181 ? 6.596 -0.292 6.835 1.00 94.31 181 GLN A C 1
ATOM 1369 O O . GLN A 1 181 ? 6.820 -0.295 8.047 1.00 94.31 181 GLN A O 1
ATOM 1374 N N . MET A 1 182 ? 7.585 -0.318 5.934 1.00 94.12 182 MET A N 1
ATOM 1375 C CA . MET A 1 182 ? 8.997 -0.346 6.314 1.00 94.12 182 MET A CA 1
ATOM 1376 C C . MET A 1 182 ? 9.399 0.923 7.077 1.00 94.12 182 MET A C 1
ATOM 1378 O O . MET A 1 182 ? 9.997 0.823 8.149 1.00 94.12 182 MET A O 1
ATOM 1382 N N . ILE A 1 183 ? 9.026 2.103 6.571 1.00 93.44 183 ILE A N 1
ATOM 1383 C CA . ILE A 1 183 ? 9.266 3.406 7.214 1.00 93.44 183 ILE A CA 1
ATOM 1384 C C . ILE A 1 183 ? 8.685 3.430 8.634 1.00 93.44 183 ILE A C 1
ATOM 1386 O O . ILE A 1 183 ? 9.404 3.759 9.581 1.00 93.44 183 ILE A O 1
ATOM 1390 N N . ALA A 1 184 ? 7.428 3.009 8.798 1.00 91.81 184 ALA A N 1
ATOM 1391 C CA . ALA A 1 184 ? 6.750 2.952 10.090 1.00 91.81 184 ALA A CA 1
ATOM 1392 C C . ALA A 1 184 ? 7.442 1.978 11.057 1.00 91.81 184 ALA A C 1
ATOM 1394 O O . ALA A 1 184 ? 7.709 2.334 12.204 1.00 91.81 184 ALA A O 1
ATOM 1395 N N . SER A 1 185 ? 7.829 0.782 10.590 1.00 91.56 185 SER A N 1
ATOM 1396 C CA . SER A 1 185 ? 8.524 -0.221 11.418 1.00 91.56 185 SER A CA 1
ATOM 1397 C C . SER A 1 185 ? 9.881 0.254 11.958 1.00 91.56 185 SER A C 1
ATOM 1399 O O . SER A 1 185 ? 10.350 -0.224 12.991 1.00 91.56 185 SER A O 1
ATOM 1401 N N . LYS A 1 186 ? 10.515 1.211 11.270 1.00 90.19 186 LYS A N 1
ATOM 1402 C CA . LYS A 1 186 ? 11.801 1.809 11.650 1.00 90.19 186 LYS A CA 1
ATOM 1403 C C . LYS A 1 186 ? 11.654 3.158 12.354 1.00 90.19 186 LYS A C 1
ATOM 1405 O O . LYS A 1 186 ? 12.668 3.784 12.650 1.00 90.19 186 LYS A O 1
ATOM 1410 N N . ASN A 1 187 ? 10.425 3.595 12.647 1.00 88.31 187 ASN A N 1
ATOM 1411 C CA . ASN A 1 187 ? 10.117 4.912 13.215 1.00 88.31 187 ASN A CA 1
ATOM 1412 C C . ASN A 1 187 ? 10.742 6.069 12.413 1.00 88.31 187 ASN A C 1
ATOM 1414 O O . ASN A 1 187 ? 11.169 7.079 12.976 1.00 88.31 187 ASN A O 1
ATOM 1418 N N . ILE A 1 188 ? 10.829 5.914 11.091 1.00 88.44 188 ILE A N 1
ATOM 1419 C CA . ILE A 1 188 ? 11.272 6.985 10.202 1.00 88.44 188 ILE A CA 1
ATOM 1420 C C . ILE A 1 188 ? 10.091 7.954 10.034 1.00 88.44 188 ILE A C 1
ATOM 1422 O O . ILE A 1 188 ? 8.982 7.490 9.761 1.00 88.44 188 ILE A O 1
ATOM 1426 N N . PRO A 1 189 ? 10.290 9.280 10.166 1.00 83.06 189 PRO A N 1
ATOM 1427 C CA . PRO A 1 189 ? 9.211 10.248 9.990 1.00 83.06 189 PRO A CA 1
ATOM 1428 C C . PRO A 1 189 ? 8.512 10.082 8.637 1.00 83.06 189 PRO A C 1
ATOM 1430 O O . PRO A 1 189 ? 9.165 10.081 7.586 1.00 83.06 189 PRO A O 1
ATOM 1433 N N . GLN A 1 190 ? 7.188 9.931 8.680 1.00 74.56 190 GLN A N 1
ATOM 1434 C CA . GLN A 1 190 ? 6.353 9.713 7.501 1.00 74.56 190 GLN A CA 1
ATOM 1435 C C . GLN A 1 190 ? 6.112 11.028 6.737 1.00 74.56 190 GLN A C 1
ATOM 1437 O O . GLN A 1 190 ? 6.187 12.113 7.308 1.00 74.56 190 GLN A O 1
ATOM 1442 N N . CYS A 1 191 ? 5.851 10.940 5.431 1.00 70.69 191 CYS A N 1
ATOM 1443 C CA . CYS A 1 191 ? 5.861 12.093 4.519 1.00 70.69 191 CYS A CA 1
ATOM 1444 C C . CYS A 1 191 ? 4.504 12.421 3.868 1.00 70.69 191 CYS A C 1
ATOM 1446 O O . CYS A 1 191 ? 4.461 13.230 2.942 1.00 70.69 191 CYS A O 1
ATOM 1448 N N . MET A 1 192 ? 3.396 11.824 4.321 1.00 81.75 192 MET A N 1
ATOM 1449 C CA . MET A 1 192 ? 2.085 12.069 3.715 1.00 81.75 192 MET A CA 1
ATOM 1450 C C . MET A 1 192 ? 1.407 13.331 4.240 1.00 81.75 192 MET A C 1
ATOM 1452 O O . MET A 1 192 ? 1.246 13.535 5.443 1.00 81.75 192 MET A O 1
ATOM 1456 N N . THR A 1 193 ? 0.929 14.143 3.301 1.00 84.75 193 THR A N 1
ATOM 1457 C CA . THR A 1 193 ? 0.077 15.309 3.553 1.00 84.75 193 THR A CA 1
ATOM 1458 C C . THR A 1 193 ? -1.400 14.906 3.688 1.00 84.75 193 THR A C 1
ATOM 1460 O O . THR A 1 193 ? -1.823 13.898 3.113 1.00 84.75 193 THR A O 1
ATOM 1463 N N . PRO A 1 194 ? -2.239 15.712 4.366 1.00 81.94 194 PRO A N 1
ATOM 1464 C CA . PRO A 1 194 ? -3.682 15.467 4.447 1.00 81.94 194 PRO A CA 1
ATOM 1465 C C . PRO A 1 194 ? -4.372 15.318 3.082 1.00 81.94 194 PRO A C 1
ATOM 1467 O O . PRO A 1 194 ? -5.269 14.494 2.921 1.00 81.94 194 PRO A O 1
ATOM 1470 N N . GLN A 1 195 ? -3.935 16.074 2.071 1.00 83.56 195 GLN A N 1
ATOM 1471 C CA . GLN A 1 195 ? -4.474 16.002 0.711 1.00 83.56 195 GLN A CA 1
ATOM 1472 C C . GLN A 1 195 ? -4.197 14.641 0.063 1.00 83.56 195 GLN A C 1
ATOM 1474 O O . GLN A 1 195 ? -5.065 14.085 -0.601 1.00 83.56 195 GLN A O 1
ATOM 1479 N N . GLN A 1 196 ? -3.012 14.076 0.291 1.00 88.62 196 GLN A N 1
ATOM 1480 C CA . GLN A 1 196 ? -2.647 12.752 -0.219 1.00 88.62 196 GLN A CA 1
ATOM 1481 C C . GLN A 1 196 ? -3.457 11.643 0.459 1.00 88.62 196 GLN A C 1
ATOM 1483 O O . GLN A 1 196 ? -3.899 10.708 -0.206 1.00 88.62 196 GLN A O 1
ATOM 1488 N N . LEU A 1 197 ? -3.730 11.785 1.760 1.00 85.56 197 LEU A N 1
ATOM 1489 C CA . LEU A 1 197 ? -4.608 10.876 2.502 1.00 85.56 197 LEU A CA 1
ATOM 1490 C C . LEU A 1 197 ? -6.054 10.932 1.994 1.00 85.56 197 LEU A C 1
ATOM 1492 O O . LEU A 1 197 ? -6.694 9.892 1.845 1.00 85.56 197 LEU A O 1
ATOM 1496 N N . MET A 1 198 ? -6.556 12.123 1.657 1.00 84.69 198 MET A N 1
ATOM 1497 C CA . MET A 1 198 ? -7.868 12.281 1.020 1.00 84.69 198 MET A CA 1
ATOM 1498 C C . MET A 1 198 ? -7.931 11.578 -0.342 1.00 84.69 198 MET A C 1
ATOM 1500 O O . MET A 1 198 ? -8.880 10.839 -0.602 1.00 84.69 198 MET A O 1
ATOM 1504 N N . SER A 1 199 ? -6.907 11.741 -1.184 1.00 85.88 199 SER A N 1
ATOM 1505 C CA . SER A 1 199 ? -6.822 11.043 -2.474 1.00 85.88 199 SER A CA 1
ATOM 1506 C C . SER A 1 199 ? -6.780 9.516 -2.310 1.00 85.88 199 SER A C 1
ATOM 1508 O O . SER A 1 199 ? -7.428 8.794 -3.066 1.00 85.88 199 SER A O 1
ATOM 1510 N N . LEU A 1 200 ? -6.077 9.002 -1.295 1.00 85.44 200 LEU A N 1
ATOM 1511 C CA . LEU A 1 200 ? -6.078 7.569 -0.970 1.00 85.44 200 LEU A CA 1
ATOM 1512 C C . LEU A 1 200 ? -7.442 7.081 -0.476 1.00 85.44 200 LEU A C 1
ATOM 1514 O O . LEU A 1 200 ? -7.889 6.013 -0.884 1.00 85.44 200 LEU A O 1
ATOM 1518 N N . SER A 1 201 ? -8.135 7.869 0.347 1.00 85.81 201 SER A N 1
ATOM 1519 C CA . SER A 1 201 ? -9.510 7.575 0.766 1.00 85.81 201 SER A CA 1
ATOM 1520 C C . SER A 1 201 ? -10.469 7.505 -0.429 1.00 85.81 201 SER A C 1
ATOM 1522 O O . SER A 1 201 ? -11.387 6.680 -0.455 1.00 85.81 201 SER A O 1
ATOM 1524 N N . GLU A 1 202 ? -10.281 8.355 -1.439 1.00 85.81 202 GLU A N 1
ATOM 1525 C CA . GLU A 1 202 ? -11.052 8.278 -2.680 1.00 85.81 202 GLU A CA 1
ATOM 1526 C C . GLU A 1 202 ? -10.748 6.982 -3.447 1.00 85.81 202 GLU A C 1
ATOM 1528 O O . GLU A 1 202 ? -11.677 6.273 -3.841 1.00 85.81 202 GLU A O 1
ATOM 1533 N N . ALA A 1 203 ? -9.471 6.608 -3.579 1.00 84.69 203 ALA A N 1
ATOM 1534 C CA . ALA A 1 203 ? -9.074 5.345 -4.202 1.00 84.69 203 ALA A CA 1
ATOM 1535 C C . ALA A 1 203 ? -9.654 4.123 -3.462 1.00 84.69 203 ALA A C 1
ATOM 1537 O O . ALA A 1 203 ? -10.214 3.229 -4.098 1.00 84.69 203 ALA A O 1
ATOM 1538 N N . ALA A 1 204 ? -9.614 4.129 -2.126 1.00 83.38 204 ALA A N 1
ATOM 1539 C CA . ALA A 1 204 ? -10.161 3.085 -1.259 1.00 83.38 204 ALA A CA 1
ATOM 1540 C C . ALA A 1 204 ? -11.684 2.912 -1.369 1.00 83.38 204 ALA A C 1
ATOM 1542 O O . ALA A 1 204 ? -12.208 1.884 -0.956 1.00 83.38 204 ALA A O 1
ATOM 1543 N N . THR A 1 205 ? -12.408 3.898 -1.908 1.00 83.88 205 THR A N 1
ATOM 1544 C CA . THR A 1 205 ? -13.879 3.866 -1.996 1.00 83.88 205 THR A CA 1
ATOM 1545 C C . THR A 1 205 ? -14.415 3.781 -3.421 1.00 83.88 205 THR A C 1
ATOM 1547 O O . THR A 1 205 ? -15.552 3.346 -3.603 1.00 83.88 205 THR A O 1
ATOM 1550 N N . ARG A 1 206 ? -13.643 4.207 -4.429 1.00 84.25 206 ARG A N 1
ATOM 1551 C CA . ARG A 1 206 ? -14.124 4.356 -5.814 1.00 84.25 206 ARG A CA 1
ATOM 1552 C C . ARG A 1 206 ? -13.407 3.493 -6.846 1.00 84.25 206 ARG A C 1
ATOM 1554 O O . ARG A 1 206 ? -13.878 3.431 -7.975 1.00 84.25 206 ARG A O 1
ATOM 1561 N N . CYS A 1 207 ? -12.277 2.871 -6.508 1.00 87.19 207 CYS A N 1
ATOM 1562 C CA . CYS A 1 207 ? -11.560 2.021 -7.457 1.00 87.19 207 CYS A CA 1
ATOM 1563 C C . CYS A 1 207 ? -12.261 0.666 -7.610 1.00 87.19 207 CYS A C 1
ATOM 1565 O O . CYS A 1 207 ? -12.567 0.021 -6.610 1.00 87.19 207 CYS A O 1
ATOM 1567 N N . ASP A 1 208 ? -12.465 0.191 -8.837 1.00 89.69 208 ASP A N 1
ATOM 1568 C CA . ASP A 1 208 ? -13.094 -1.114 -9.083 1.00 89.69 208 ASP A CA 1
ATOM 1569 C C . ASP A 1 208 ? -12.169 -2.293 -8.716 1.00 89.69 208 ASP A C 1
ATOM 1571 O O . ASP A 1 208 ? -12.637 -3.378 -8.355 1.00 89.69 208 ASP A O 1
ATOM 1575 N N . VAL A 1 209 ? -10.854 -2.060 -8.689 1.00 91.38 209 VAL A N 1
ATOM 1576 C CA . VAL A 1 209 ? -9.833 -3.067 -8.378 1.00 91.38 209 VAL A CA 1
ATOM 1577 C C . VAL A 1 209 ? -9.739 -3.302 -6.869 1.00 91.38 209 VAL A C 1
ATOM 1579 O O . VAL A 1 209 ? -9.332 -2.428 -6.103 1.00 91.38 209 VAL A O 1
ATOM 1582 N N . VAL A 1 210 ? -10.089 -4.515 -6.431 1.00 93.62 210 VAL A N 1
ATOM 1583 C CA . VAL A 1 210 ? -10.115 -4.905 -5.008 1.00 93.62 210 VAL A CA 1
ATOM 1584 C C . VAL A 1 210 ? -8.752 -4.724 -4.337 1.00 93.62 210 VAL A C 1
ATOM 1586 O O . VAL A 1 210 ? -8.688 -4.150 -3.255 1.00 93.62 210 VAL A O 1
ATOM 1589 N N . SER A 1 211 ? -7.664 -5.164 -4.971 1.00 93.06 211 SER A N 1
ATOM 1590 C CA . SER A 1 211 ? -6.310 -5.061 -4.411 1.00 93.06 211 SER A CA 1
ATOM 1591 C C . SER A 1 211 ? -5.857 -3.611 -4.235 1.00 93.06 211 SER A C 1
ATOM 1593 O O . SER A 1 211 ? -5.246 -3.286 -3.220 1.00 93.06 211 SER A O 1
ATOM 1595 N N . VAL A 1 212 ? -6.209 -2.706 -5.155 1.00 93.44 212 VAL A N 1
ATOM 1596 C CA . VAL A 1 212 ? -5.966 -1.263 -4.984 1.00 93.44 212 VAL A CA 1
ATOM 1597 C C . VAL A 1 212 ? -6.690 -0.748 -3.744 1.00 93.44 212 VAL A C 1
ATOM 1599 O O . VAL A 1 212 ? -6.078 -0.046 -2.940 1.00 93.44 212 VAL A O 1
ATOM 1602 N N . ARG A 1 213 ? -7.964 -1.121 -3.550 1.00 95.56 213 ARG A N 1
ATOM 1603 C CA . ARG A 1 213 ? -8.729 -0.701 -2.367 1.00 95.56 213 ARG A CA 1
ATOM 1604 C C . ARG A 1 213 ? -8.131 -1.247 -1.073 1.00 95.56 213 ARG A C 1
ATOM 1606 O O . ARG A 1 213 ? -7.922 -0.464 -0.154 1.00 95.56 213 ARG A O 1
ATOM 1613 N N . VAL A 1 214 ? -7.790 -2.538 -1.022 1.00 95.56 214 VAL A N 1
ATOM 1614 C CA . VAL A 1 214 ? -7.096 -3.157 0.127 1.00 95.56 214 VAL A CA 1
ATOM 1615 C C . VAL A 1 214 ? -5.804 -2.405 0.438 1.00 95.56 214 VAL A C 1
ATOM 1617 O O . VAL A 1 214 ? -5.606 -1.959 1.563 1.00 95.56 214 VAL A O 1
ATOM 1620 N N . ASN A 1 215 ? -4.948 -2.179 -0.562 1.00 95.44 215 ASN A N 1
ATOM 1621 C CA . ASN A 1 215 ? -3.679 -1.498 -0.329 1.00 95.44 215 ASN A CA 1
ATOM 1622 C C . ASN A 1 215 ? -3.865 -0.034 0.117 1.00 95.44 215 ASN A C 1
ATOM 1624 O O . ASN A 1 215 ? -3.110 0.442 0.961 1.00 95.44 215 ASN A O 1
ATOM 1628 N N . ALA A 1 216 ? -4.857 0.683 -0.419 1.00 95.12 216 ALA A N 1
ATOM 1629 C CA . ALA A 1 216 ? -5.156 2.055 -0.008 1.00 95.12 216 ALA A CA 1
ATOM 1630 C C . ALA A 1 216 ? -5.649 2.123 1.448 1.00 95.12 216 ALA A C 1
ATOM 1632 O O . ALA A 1 216 ? -5.212 2.989 2.205 1.00 95.12 216 ALA A O 1
ATOM 1633 N N . VAL A 1 217 ? -6.509 1.185 1.855 1.00 96.69 217 VAL A N 1
ATOM 1634 C CA . VAL A 1 217 ? -6.965 1.031 3.246 1.00 96.69 217 VAL A CA 1
ATOM 1635 C C . VAL A 1 217 ? -5.793 0.729 4.179 1.00 96.69 217 VAL A C 1
ATOM 1637 O O . VAL A 1 217 ? -5.652 1.384 5.209 1.00 96.69 217 VAL A O 1
ATOM 1640 N N . ALA A 1 218 ? -4.915 -0.194 3.791 1.00 95.50 218 ALA A N 1
ATOM 1641 C CA . ALA A 1 218 ? -3.729 -0.536 4.565 1.00 95.50 218 ALA A CA 1
ATOM 1642 C C . ALA A 1 218 ? -2.796 0.672 4.751 1.00 95.50 218 ALA A C 1
ATOM 1644 O O . ALA A 1 218 ? -2.316 0.921 5.853 1.00 95.50 218 ALA A O 1
ATOM 1645 N N . ILE A 1 219 ? -2.582 1.480 3.702 1.00 95.38 219 ILE A N 1
ATOM 1646 C CA . ILE A 1 219 ? -1.803 2.724 3.809 1.00 95.38 219 ILE A CA 1
ATOM 1647 C C . ILE A 1 219 ? -2.432 3.675 4.835 1.00 95.38 219 ILE A C 1
ATOM 1649 O O . ILE A 1 219 ? -1.718 4.209 5.681 1.00 95.38 219 ILE A O 1
ATOM 1653 N N . LEU A 1 220 ? -3.757 3.859 4.806 1.00 95.62 220 LEU A N 1
ATOM 1654 C CA . LEU A 1 220 ? -4.457 4.679 5.801 1.00 95.62 220 LEU A CA 1
ATOM 1655 C C . LEU A 1 220 ? -4.253 4.142 7.229 1.00 95.62 220 LEU A C 1
ATOM 1657 O O . LEU A 1 220 ? -4.038 4.938 8.144 1.00 95.62 220 LEU A O 1
ATOM 1661 N N . GLY A 1 221 ? -4.268 2.819 7.415 1.00 95.56 221 GLY A N 1
ATOM 1662 C CA . GLY A 1 221 ? -3.980 2.161 8.694 1.00 95.56 221 GLY A CA 1
ATOM 1663 C C . GLY A 1 221 ? -2.553 2.409 9.196 1.00 95.56 221 GLY A C 1
ATOM 1664 O O . GLY A 1 221 ? -2.347 2.854 10.327 1.00 95.56 221 GLY A O 1
ATOM 1665 N N . ILE A 1 222 ? -1.557 2.206 8.330 1.00 94.19 222 ILE A N 1
ATOM 1666 C CA . ILE A 1 222 ? -0.134 2.428 8.636 1.00 94.19 222 ILE A CA 1
ATOM 1667 C C . ILE A 1 222 ? 0.123 3.894 9.000 1.00 94.19 222 ILE A C 1
ATOM 1669 O O . ILE A 1 222 ? 0.767 4.199 10.009 1.00 94.19 222 ILE A O 1
ATOM 1673 N N . THR A 1 223 ? -0.397 4.826 8.198 1.00 93.62 223 THR A N 1
ATOM 1674 C CA . THR A 1 223 ? -0.223 6.253 8.468 1.00 93.62 223 THR A CA 1
ATOM 1675 C C . THR A 1 223 ? -0.949 6.660 9.745 1.00 93.62 223 THR A C 1
ATOM 1677 O O . THR A 1 223 ? -0.372 7.364 10.572 1.00 93.62 223 THR A O 1
ATOM 1680 N N . GLY A 1 224 ? -2.185 6.200 9.951 1.00 94.19 224 GLY A N 1
ATOM 1681 C CA . GLY A 1 224 ? -2.961 6.535 11.141 1.00 94.19 224 GLY A CA 1
ATOM 1682 C C . GLY A 1 224 ? -2.328 6.008 12.432 1.00 94.19 224 GLY A C 1
ATOM 1683 O O . GLY A 1 224 ? -2.226 6.758 13.396 1.00 94.19 224 GLY A O 1
ATOM 1684 N N . SER A 1 225 ? -1.814 4.775 12.450 1.00 93.50 225 SER A N 1
ATOM 1685 C CA . SER A 1 225 ? -1.140 4.211 13.634 1.00 93.50 225 SER A CA 1
ATOM 1686 C C . SER A 1 225 ? 0.178 4.922 13.970 1.00 93.50 225 SER A C 1
ATOM 1688 O O . SER A 1 225 ? 0.578 4.995 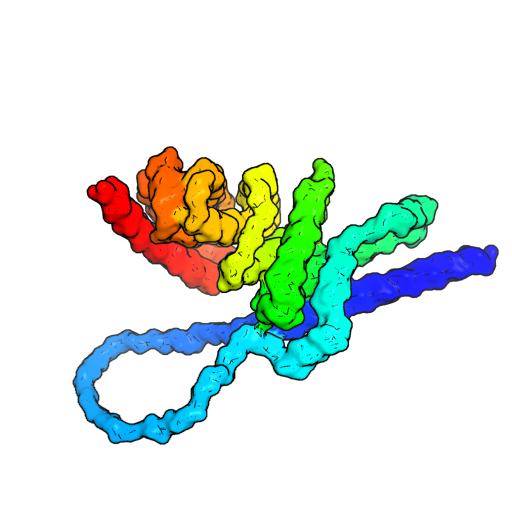15.135 1.00 93.50 225 SER A O 1
ATOM 1690 N N . THR A 1 226 ? 0.846 5.497 12.964 1.00 92.00 226 THR A N 1
ATOM 1691 C CA . THR A 1 226 ? 2.013 6.367 13.166 1.00 92.00 226 THR A CA 1
ATOM 1692 C C . THR A 1 226 ? 1.587 7.712 13.762 1.00 92.00 226 THR A C 1
ATOM 1694 O O . THR A 1 226 ? 2.125 8.130 14.786 1.00 92.00 226 THR A O 1
ATOM 1697 N N . LEU A 1 227 ? 0.568 8.351 13.177 1.00 92.19 227 LEU A N 1
ATOM 1698 C CA . LEU A 1 227 ? 0.044 9.646 13.626 1.00 92.19 227 LEU A CA 1
ATOM 1699 C C . LEU A 1 227 ? -0.573 9.595 15.030 1.00 92.19 227 LEU A C 1
ATOM 1701 O O . LEU A 1 227 ? -0.469 10.574 15.761 1.00 92.19 227 LEU A O 1
ATOM 1705 N N . ALA A 1 228 ? -1.156 8.465 15.441 1.00 93.06 228 ALA A N 1
ATOM 1706 C CA . ALA A 1 228 ? -1.722 8.261 16.780 1.00 93.06 228 ALA A CA 1
ATOM 1707 C C . ALA A 1 228 ? -0.724 8.530 17.922 1.00 93.06 228 ALA A C 1
ATOM 1709 O O . ALA A 1 228 ? -1.125 8.850 19.041 1.00 93.06 228 ALA A O 1
ATOM 1710 N N . LYS A 1 229 ? 0.580 8.433 17.631 1.00 90.44 229 LYS A N 1
ATOM 1711 C CA . LYS A 1 229 ? 1.683 8.658 18.577 1.00 90.44 229 LYS A CA 1
ATOM 1712 C C . LYS A 1 229 ? 2.193 10.105 18.575 1.00 90.44 229 LYS A C 1
ATOM 1714 O O . LYS A 1 229 ? 3.012 10.469 19.418 1.00 90.44 229 LYS A O 1
ATOM 1719 N N . GLU A 1 230 ? 1.737 10.929 17.636 1.00 89.81 230 GLU A N 1
ATOM 1720 C CA . GLU A 1 230 ? 2.157 12.318 17.454 1.00 89.81 230 GLU A CA 1
ATOM 1721 C C . GLU A 1 230 ? 1.081 13.278 17.958 1.00 89.81 230 GLU A C 1
ATOM 1723 O O . GLU A 1 230 ? -0.094 13.110 17.659 1.00 89.81 230 GLU A O 1
ATOM 1728 N N . LYS A 1 231 ? 1.474 14.321 18.695 1.00 91.25 231 LYS A N 1
ATOM 1729 C CA . LYS A 1 231 ? 0.530 15.324 19.215 1.00 91.25 231 LYS A CA 1
ATOM 1730 C C . LYS A 1 231 ? -0.048 16.197 18.101 1.00 91.25 231 LYS A C 1
ATOM 1732 O O . LYS A 1 231 ? 0.666 16.575 17.176 1.00 91.25 231 LYS A O 1
ATOM 1737 N N . GLY A 1 232 ? -1.298 16.621 18.265 1.00 91.94 232 GLY A N 1
ATOM 1738 C CA . GLY A 1 232 ? -1.992 17.518 17.341 1.00 91.94 232 GLY A CA 1
ATOM 1739 C C . GLY A 1 232 ? -2.491 16.838 16.065 1.00 91.94 232 GLY A C 1
ATOM 1740 O O . GLY A 1 232 ? -2.712 17.518 15.065 1.00 91.94 232 GLY A O 1
ATOM 1741 N N . THR A 1 233 ? -2.659 15.516 16.077 1.00 93.75 233 THR A N 1
ATOM 1742 C CA . THR A 1 233 ? -3.067 14.723 14.907 1.00 93.75 233 THR A CA 1
ATOM 1743 C C . THR A 1 233 ? -4.520 14.249 14.962 1.00 93.75 233 THR A C 1
ATOM 1745 O O . THR A 1 233 ? -4.998 13.686 13.975 1.00 93.75 233 THR A O 1
ATOM 1748 N N . ALA A 1 234 ? -5.264 14.514 16.046 1.00 94.81 234 ALA A N 1
ATOM 1749 C CA . ALA A 1 234 ? -6.643 14.055 16.223 1.00 94.81 234 ALA A CA 1
ATOM 1750 C C . ALA A 1 234 ? -7.579 14.417 15.061 1.00 94.81 234 ALA A C 1
ATOM 1752 O O . ALA A 1 234 ? -8.483 13.647 14.752 1.00 94.81 234 ALA A O 1
ATOM 1753 N N . GLU A 1 235 ? -7.410 15.568 14.405 1.00 93.88 235 GLU A N 1
ATOM 1754 C CA . GLU A 1 235 ? -8.227 15.934 13.238 1.00 93.88 235 GLU A CA 1
ATOM 1755 C C . GLU A 1 235 ? -7.936 15.022 12.035 1.00 93.88 235 GLU A C 1
ATOM 1757 O O . GLU A 1 235 ? -8.853 14.477 11.418 1.00 93.88 235 GLU A O 1
ATOM 1762 N N . THR A 1 236 ? -6.658 14.767 11.748 1.00 93.31 236 THR A N 1
ATOM 1763 C CA . THR A 1 236 ? -6.246 13.835 10.690 1.00 93.31 236 THR A CA 1
ATOM 1764 C C . THR A 1 236 ? -6.697 12.407 10.996 1.00 93.31 236 THR A C 1
ATOM 1766 O O . THR A 1 236 ? -7.194 11.716 10.108 1.00 93.31 236 THR A O 1
ATOM 1769 N N . LEU A 1 237 ? -6.611 11.975 12.257 1.00 95.62 237 LEU A N 1
ATOM 1770 C CA . LEU A 1 237 ? -7.101 10.665 12.696 1.00 95.62 237 LEU A CA 1
ATOM 1771 C C . LEU A 1 237 ? -8.625 10.541 12.581 1.00 95.62 237 LEU A C 1
ATOM 1773 O O . LEU A 1 237 ? -9.118 9.469 12.239 1.00 95.62 237 LEU A O 1
ATOM 1777 N N . GLN A 1 238 ? -9.385 11.620 12.798 1.00 95.75 238 GLN A N 1
ATOM 1778 C CA . GLN A 1 238 ? -10.830 11.629 12.537 1.00 95.75 238 GLN A CA 1
ATOM 1779 C C . GLN A 1 238 ? -11.130 11.427 11.051 1.00 95.75 238 GLN A C 1
ATOM 1781 O O . GLN A 1 238 ? -12.026 10.649 10.716 1.00 95.75 238 GLN A O 1
ATOM 1786 N N . MET A 1 239 ? -10.377 12.084 10.161 1.00 94.25 239 MET A N 1
ATOM 1787 C CA . MET A 1 239 ? -10.522 11.886 8.714 1.00 94.25 239 MET A CA 1
ATOM 1788 C C . MET A 1 239 ? -10.219 10.437 8.317 1.00 94.25 239 MET A C 1
ATOM 1790 O O . MET A 1 239 ? -11.045 9.803 7.658 1.00 94.25 239 MET A O 1
ATOM 1794 N N . ILE A 1 240 ? -9.086 9.891 8.775 1.00 95.62 240 ILE A N 1
ATOM 1795 C CA . ILE A 1 240 ? -8.688 8.496 8.524 1.00 95.62 240 ILE A CA 1
ATOM 1796 C C . ILE A 1 240 ? -9.745 7.529 9.071 1.00 95.62 240 ILE A C 1
ATOM 1798 O O . ILE A 1 240 ? -10.251 6.684 8.336 1.00 95.62 240 ILE A O 1
ATOM 1802 N N . GLY A 1 241 ? -10.138 7.676 10.336 1.00 96.81 241 GLY A N 1
ATOM 1803 C CA . GLY A 1 241 ? -11.115 6.799 10.979 1.00 96.81 241 GLY A CA 1
ATOM 1804 C C . GLY A 1 241 ? -12.491 6.842 10.320 1.00 96.81 241 GLY A C 1
ATOM 1805 O O . GLY A 1 241 ? -13.125 5.802 10.158 1.00 96.81 241 GLY A O 1
ATOM 1806 N N . THR A 1 242 ? -12.941 8.018 9.873 1.00 96.12 242 THR A N 1
ATOM 1807 C CA . THR A 1 242 ? -14.209 8.158 9.137 1.00 96.12 242 THR A CA 1
ATOM 1808 C C . THR A 1 242 ? -14.150 7.439 7.791 1.00 96.12 242 THR A C 1
ATOM 1810 O O . THR A 1 242 ? -15.087 6.717 7.443 1.00 96.12 242 THR A O 1
ATOM 1813 N N . ALA A 1 243 ? -13.046 7.592 7.052 1.00 95.19 243 ALA A N 1
ATOM 1814 C CA . ALA A 1 243 ? -12.832 6.908 5.780 1.00 95.19 243 ALA A CA 1
ATOM 1815 C C . ALA A 1 243 ? -12.809 5.382 5.954 1.00 95.19 243 ALA A C 1
ATOM 1817 O O . ALA A 1 243 ? -13.555 4.671 5.278 1.00 95.19 243 ALA A O 1
ATOM 1818 N N . LEU A 1 244 ? -12.023 4.880 6.911 1.00 97.75 244 LEU A N 1
ATOM 1819 C CA . LEU A 1 244 ? -11.940 3.452 7.217 1.00 97.75 244 LEU A CA 1
ATOM 1820 C C . LEU A 1 244 ? -13.299 2.884 7.647 1.00 97.75 244 LEU A C 1
ATOM 1822 O O . LEU A 1 244 ? -13.715 1.839 7.155 1.00 97.75 244 LEU A O 1
ATOM 1826 N N . LEU A 1 245 ? -14.045 3.595 8.499 1.00 97.50 245 LEU A N 1
ATOM 1827 C CA . LEU A 1 245 ? -15.377 3.172 8.934 1.00 97.50 245 LEU A CA 1
ATOM 1828 C C . LEU A 1 245 ? -16.377 3.124 7.771 1.00 97.50 245 LEU A C 1
ATOM 1830 O O . LEU A 1 245 ? -17.211 2.214 7.703 1.00 97.50 245 LEU A O 1
ATOM 1834 N N . GLN A 1 246 ? -16.294 4.079 6.842 1.00 96.00 246 GLN A N 1
ATOM 1835 C CA . GLN A 1 246 ? -17.103 4.070 5.628 1.00 96.00 246 GLN A CA 1
ATOM 1836 C C . GLN A 1 246 ? -16.797 2.836 4.775 1.00 96.00 246 GLN A C 1
ATOM 1838 O O . GLN A 1 246 ? -17.740 2.166 4.348 1.00 96.00 246 GLN A O 1
ATOM 1843 N N . VAL A 1 247 ? -15.516 2.518 4.561 1.00 97.12 247 VAL A N 1
ATOM 1844 C CA . VAL A 1 247 ? -15.092 1.335 3.800 1.00 97.12 247 VAL A CA 1
ATOM 1845 C C . VAL A 1 247 ? -15.552 0.055 4.499 1.00 97.12 247 VAL A C 1
ATOM 1847 O O . VAL A 1 247 ? -16.278 -0.718 3.885 1.00 97.12 247 VAL A O 1
ATOM 1850 N N . ALA A 1 248 ? -15.263 -0.107 5.796 1.00 97.75 248 ALA A N 1
ATOM 1851 C CA . ALA A 1 248 ? -15.644 -1.268 6.612 1.00 97.75 248 ALA A CA 1
ATOM 1852 C C . ALA A 1 248 ? -17.157 -1.554 6.640 1.00 97.75 248 ALA A C 1
ATOM 1854 O O . ALA A 1 248 ? -17.586 -2.678 6.909 1.00 97.75 248 ALA A O 1
ATOM 1855 N N . THR A 1 249 ? -17.976 -0.524 6.407 1.00 95.75 249 THR A N 1
ATOM 1856 C CA . THR A 1 249 ? -19.439 -0.629 6.434 1.00 95.75 249 THR A CA 1
ATOM 1857 C C . THR A 1 249 ? -20.043 -0.828 5.045 1.00 95.75 249 THR A C 1
ATOM 1859 O O . THR A 1 249 ? -21.094 -1.462 4.923 1.00 95.75 249 THR A O 1
ATOM 1862 N N . ARG A 1 250 ? -19.450 -0.228 4.005 1.00 94.75 250 ARG A N 1
A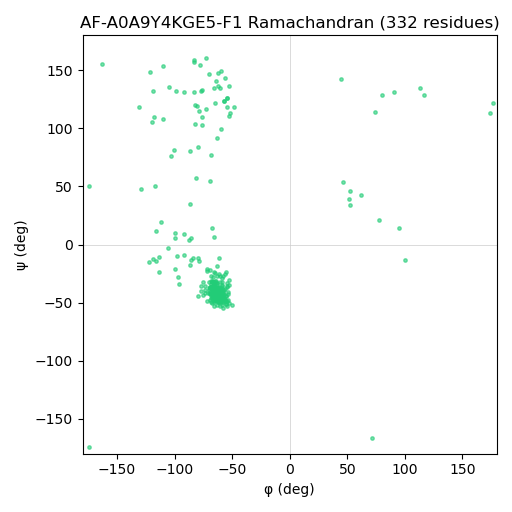TOM 1863 C CA . ARG A 1 250 ? -20.105 -0.057 2.698 1.00 94.75 250 ARG A CA 1
ATOM 1864 C C . ARG A 1 250 ? -19.431 -0.790 1.547 1.00 94.75 250 ARG A C 1
ATOM 1866 O O . ARG A 1 250 ? -20.077 -0.901 0.506 1.00 94.75 250 ARG A O 1
ATOM 1873 N N . ASP A 1 251 ? -18.194 -1.275 1.686 1.00 95.94 251 ASP A N 1
ATOM 1874 C CA . ASP A 1 251 ? -17.533 -1.940 0.562 1.00 95.94 251 ASP A CA 1
ATOM 1875 C C . ASP A 1 251 ? -18.279 -3.225 0.177 1.00 95.94 251 ASP A C 1
ATOM 1877 O O . ASP A 1 251 ? -18.768 -3.989 1.025 1.00 95.94 251 ASP A O 1
ATOM 1881 N N . ALA A 1 252 ? -18.378 -3.469 -1.127 1.00 93.31 252 ALA A N 1
ATOM 1882 C CA . ALA A 1 252 ? -19.019 -4.663 -1.649 1.00 93.31 252 ALA A CA 1
ATOM 1883 C C . ALA A 1 252 ? -18.228 -5.923 -1.271 1.00 93.31 252 ALA A C 1
ATOM 1885 O O . ALA A 1 252 ? -18.835 -6.945 -0.941 1.00 93.31 252 ALA A O 1
ATOM 1886 N N . ASP A 1 253 ? -16.897 -5.849 -1.246 1.00 94.25 253 ASP A N 1
ATOM 1887 C CA . ASP A 1 253 ? -16.033 -6.991 -0.991 1.00 94.25 253 ASP A CA 1
ATOM 1888 C C . ASP A 1 253 ? -15.687 -7.164 0.494 1.00 94.25 253 ASP A C 1
ATOM 1890 O O . ASP A 1 253 ? -15.310 -6.231 1.201 1.00 94.25 253 ASP A O 1
ATOM 1894 N N . LEU A 1 254 ? -15.851 -8.385 1.000 1.00 94.75 254 LEU A N 1
ATOM 1895 C CA . LEU A 1 254 ? -15.647 -8.713 2.404 1.00 94.75 254 LEU A CA 1
ATOM 1896 C C . LEU A 1 254 ? -14.180 -8.611 2.840 1.00 94.75 254 LEU A C 1
ATOM 1898 O O . LEU A 1 254 ? -13.948 -8.244 3.987 1.00 94.75 254 LEU A O 1
ATOM 1902 N N . VAL A 1 255 ? -13.216 -8.872 1.950 1.00 95.12 255 VAL A N 1
ATOM 1903 C CA . VAL A 1 255 ? -11.781 -8.725 2.247 1.00 95.12 255 VAL A CA 1
ATOM 1904 C C . VAL A 1 255 ? -11.449 -7.258 2.487 1.00 95.12 255 VAL A C 1
ATOM 1906 O O . VAL A 1 255 ? -10.807 -6.941 3.480 1.00 95.12 255 VAL A O 1
ATOM 1909 N N . VAL A 1 256 ? -11.980 -6.348 1.662 1.00 96.81 256 VAL A N 1
ATOM 1910 C CA . VAL A 1 256 ? -11.791 -4.898 1.850 1.00 96.81 256 VAL A CA 1
ATOM 1911 C C . VAL A 1 256 ? -12.432 -4.420 3.158 1.00 96.81 256 VAL A C 1
ATOM 1913 O O . VAL A 1 256 ? -11.844 -3.621 3.882 1.00 96.81 256 VAL A O 1
ATOM 1916 N N . ASN A 1 257 ? -13.616 -4.943 3.504 1.00 97.31 257 ASN A N 1
ATOM 1917 C CA . ASN A 1 257 ? -14.238 -4.644 4.798 1.00 97.31 257 ASN A CA 1
ATOM 1918 C C . ASN A 1 257 ? -13.381 -5.142 5.975 1.00 97.31 257 ASN A C 1
ATOM 1920 O O . ASN A 1 257 ? -13.285 -4.459 6.992 1.00 97.31 257 ASN A O 1
ATOM 1924 N N . GLY A 1 258 ? -12.794 -6.336 5.843 1.00 97.44 258 GLY A N 1
ATOM 1925 C CA . GLY A 1 258 ? -11.915 -6.933 6.845 1.00 97.44 258 GLY A CA 1
ATOM 1926 C C . GLY A 1 258 ? -10.638 -6.123 7.055 1.00 97.44 258 GLY A C 1
ATOM 1927 O O . GLY A 1 258 ? -10.339 -5.773 8.190 1.00 97.44 258 GLY A O 1
ATOM 1928 N N . GLU A 1 259 ? -9.963 -5.748 5.969 1.00 97.81 259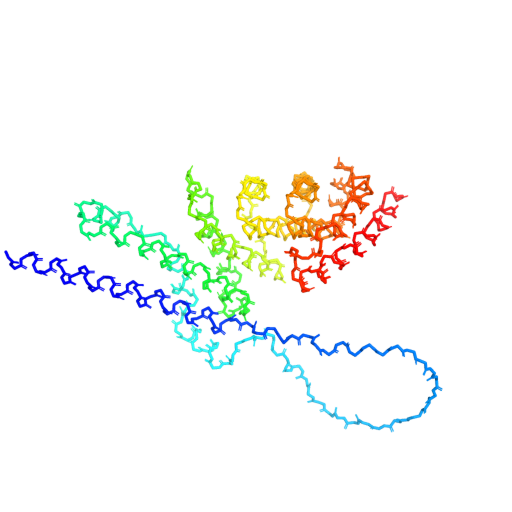 GLU A N 1
ATOM 1929 C CA . GLU A 1 259 ? -8.776 -4.883 5.993 1.00 97.81 259 GLU A CA 1
ATOM 1930 C C . GLU A 1 259 ? -9.074 -3.537 6.670 1.00 97.81 259 GLU A C 1
ATOM 1932 O O . GLU A 1 259 ? -8.310 -3.058 7.499 1.00 97.81 259 GLU A O 1
ATOM 1937 N N . ALA A 1 260 ? -10.227 -2.930 6.367 1.00 98.31 260 ALA A N 1
ATOM 1938 C CA . ALA A 1 260 ? -10.604 -1.650 6.962 1.00 98.31 260 ALA A CA 1
ATOM 1939 C C . ALA A 1 260 ? -10.888 -1.755 8.464 1.00 98.31 260 ALA A C 1
ATOM 1941 O O . ALA A 1 260 ? -10.630 -0.808 9.206 1.00 98.31 260 ALA A O 1
ATOM 1942 N N . LEU A 1 261 ? -11.407 -2.896 8.921 1.00 98.56 261 LEU A N 1
ATOM 1943 C CA . LEU A 1 261 ? -11.551 -3.181 10.344 1.00 98.56 261 LEU A CA 1
ATOM 1944 C C . LEU A 1 261 ? -10.192 -3.380 11.019 1.00 98.56 261 LEU A C 1
ATOM 1946 O O . LEU A 1 261 ? -9.999 -2.830 12.097 1.00 98.56 261 LEU A O 1
ATOM 1950 N N . ASP A 1 262 ? -9.270 -4.108 10.391 1.00 98.06 262 ASP A N 1
ATOM 1951 C CA . ASP A 1 262 ? -7.920 -4.314 10.924 1.00 98.06 262 ASP A CA 1
ATOM 1952 C C . ASP A 1 262 ? -7.170 -2.986 11.072 1.00 98.06 262 ASP A C 1
ATOM 1954 O O . ASP A 1 262 ? -6.722 -2.632 12.160 1.00 98.06 262 ASP A O 1
ATOM 1958 N N . ALA A 1 263 ? -7.209 -2.157 10.026 1.00 97.88 263 ALA A N 1
ATOM 1959 C CA . ALA A 1 263 ? -6.673 -0.803 10.055 1.00 97.88 263 ALA A CA 1
ATOM 1960 C C . ALA A 1 263 ? -7.312 0.059 11.161 1.00 97.88 263 ALA A C 1
ATOM 1962 O O . ALA A 1 263 ? -6.619 0.829 11.819 1.00 97.88 263 ALA A O 1
ATOM 1963 N N . LEU A 1 264 ? -8.623 -0.058 11.414 1.00 98.31 264 LEU A N 1
ATOM 1964 C CA . LEU A 1 264 ? -9.254 0.631 12.549 1.00 98.31 264 LEU A CA 1
ATOM 1965 C C . LEU A 1 264 ? -8.711 0.139 13.892 1.00 98.31 264 LEU A C 1
ATOM 1967 O O . LEU A 1 264 ? -8.563 0.949 14.806 1.00 98.31 264 LEU A O 1
ATOM 1971 N N . PHE A 1 265 ? -8.438 -1.158 14.033 1.00 97.44 265 PHE A N 1
ATOM 1972 C CA . PHE A 1 265 ? -7.869 -1.698 15.265 1.00 97.44 265 PHE A CA 1
ATOM 1973 C C . PHE A 1 265 ? -6.468 -1.139 15.493 1.00 97.44 265 PHE A C 1
ATOM 1975 O O . PHE A 1 265 ? -6.202 -0.677 16.596 1.00 97.44 265 PHE A O 1
ATOM 1982 N N . ASP A 1 266 ? -5.634 -1.082 14.456 1.00 95.62 266 ASP A N 1
ATOM 1983 C CA . ASP A 1 266 ? -4.267 -0.562 14.542 1.00 95.62 266 ASP A CA 1
ATOM 1984 C C . ASP A 1 266 ? -4.212 0.941 14.830 1.00 95.62 266 ASP A C 1
ATOM 1986 O O . ASP A 1 266 ? -3.444 1.394 15.680 1.00 95.62 266 ASP A O 1
ATOM 1990 N N . VAL A 1 267 ? -5.041 1.736 14.145 1.00 96.31 267 VAL A N 1
ATOM 1991 C CA . VAL A 1 267 ? -5.063 3.202 14.300 1.00 96.31 267 VAL A CA 1
ATOM 1992 C C . VAL A 1 267 ? -5.567 3.614 15.682 1.00 96.31 267 VAL A C 1
ATOM 1994 O O . VAL A 1 267 ? -5.096 4.603 16.239 1.00 96.31 267 VAL A O 1
ATOM 1997 N N . PHE A 1 268 ? -6.528 2.871 16.234 1.00 97.00 268 PHE A N 1
ATOM 1998 C CA . PHE A 1 268 ? -7.215 3.217 17.478 1.00 97.00 268 PHE A CA 1
ATOM 1999 C C . PHE A 1 268 ? -6.883 2.268 18.642 1.00 97.00 268 PHE A C 1
ATOM 2001 O O . PHE A 1 268 ? -7.638 2.206 19.614 1.00 97.00 268 PHE A O 1
ATOM 2008 N N . ALA A 1 269 ? -5.770 1.531 18.552 1.00 93.56 269 ALA A N 1
ATOM 2009 C CA . ALA A 1 269 ? -5.300 0.629 19.605 1.00 93.56 269 ALA A CA 1
ATOM 2010 C C . ALA A 1 269 ? -4.818 1.370 20.861 1.00 93.56 269 ALA A C 1
ATOM 2012 O O . ALA A 1 269 ? -4.993 0.863 21.970 1.00 93.56 269 ALA A O 1
ATOM 2013 N N . ASP A 1 270 ? -4.174 2.527 20.681 1.00 88.50 270 ASP A N 1
ATOM 2014 C CA . ASP A 1 270 ? -3.542 3.307 21.748 1.00 88.50 270 ASP A CA 1
ATOM 2015 C C . ASP A 1 270 ? -3.265 4.758 21.294 1.00 88.50 270 ASP A C 1
ATOM 2017 O O . ASP A 1 270 ? -3.107 5.018 20.100 1.00 88.50 270 ASP A O 1
ATOM 2021 N N . GLY A 1 271 ? -3.175 5.688 22.250 1.00 90.06 271 GLY A N 1
ATOM 2022 C CA . GLY A 1 271 ? -2.798 7.092 22.051 1.00 90.06 271 GLY A CA 1
ATOM 2023 C C . GLY A 1 271 ? -3.921 8.104 22.316 1.00 90.06 271 GLY A C 1
ATOM 2024 O O . GLY A 1 271 ? -5.037 7.965 21.817 1.00 90.06 271 GLY A O 1
ATOM 2025 N N . ASP A 1 272 ? -3.606 9.181 23.046 1.00 92.94 272 ASP A N 1
ATOM 2026 C CA . ASP A 1 272 ? -4.566 10.234 23.437 1.00 92.94 272 ASP A CA 1
ATOM 2027 C C . ASP A 1 272 ? -5.278 10.879 22.229 1.00 92.94 272 ASP A C 1
ATOM 2029 O O . ASP A 1 272 ? -6.474 11.192 22.269 1.00 92.94 272 ASP A O 1
ATOM 2033 N N . GLU A 1 273 ? -4.546 11.073 21.130 1.00 95.50 273 GLU A N 1
ATOM 2034 C CA . GLU A 1 273 ? -5.068 11.654 19.888 1.00 95.50 273 GLU A CA 1
ATOM 2035 C C . GLU A 1 273 ? -6.040 10.691 19.195 1.00 95.50 273 GLU A C 1
ATOM 2037 O O . GLU A 1 273 ? -7.099 11.111 18.718 1.00 95.50 273 GLU A O 1
ATOM 2042 N N . ALA A 1 274 ? -5.731 9.390 19.208 1.00 96.00 274 ALA A N 1
ATOM 2043 C CA . ALA A 1 274 ? -6.604 8.346 18.687 1.00 96.00 274 ALA A CA 1
ATOM 2044 C C . ALA A 1 274 ? -7.867 8.192 19.546 1.00 96.00 274 ALA A C 1
ATOM 2046 O O . ALA A 1 274 ? -8.969 8.144 19.000 1.00 96.00 274 ALA A O 1
ATOM 2047 N N . GLU A 1 275 ? -7.757 8.205 20.878 1.00 95.19 275 GLU A N 1
ATOM 2048 C CA . GLU A 1 275 ? -8.922 8.181 21.774 1.00 95.19 275 GLU A CA 1
ATOM 2049 C C . GLU A 1 275 ? -9.842 9.391 21.549 1.00 95.19 275 GLU A C 1
ATOM 2051 O O . GLU A 1 275 ? -11.070 9.253 21.489 1.00 95.19 275 GLU A O 1
ATOM 2056 N N . THR A 1 276 ? -9.255 10.580 21.387 1.00 95.25 276 THR A N 1
ATOM 2057 C CA . THR A 1 276 ? -9.988 11.817 21.087 1.00 95.25 276 THR A CA 1
ATOM 2058 C C . THR A 1 276 ? -10.724 11.702 19.754 1.00 95.25 276 THR A C 1
ATOM 2060 O O . THR A 1 276 ? -11.929 11.958 19.674 1.00 95.25 276 THR A O 1
ATOM 2063 N N . ALA A 1 277 ? -10.030 11.247 18.711 1.00 96.75 277 ALA A N 1
ATOM 2064 C CA . ALA A 1 277 ? -10.620 11.033 17.399 1.00 96.75 277 ALA A CA 1
ATOM 2065 C C . ALA A 1 277 ? -11.737 9.972 17.423 1.00 96.75 277 ALA A C 1
ATOM 2067 O O . ALA A 1 277 ? -12.811 10.210 16.868 1.00 96.75 277 ALA A O 1
ATOM 2068 N N . ALA A 1 278 ? -11.543 8.851 18.126 1.00 97.00 278 ALA A N 1
ATOM 2069 C CA . ALA A 1 278 ? -12.529 7.778 18.263 1.00 97.00 278 ALA A CA 1
ATOM 2070 C C . ALA A 1 278 ? -13.833 8.256 18.923 1.00 97.00 278 ALA A C 1
ATOM 2072 O O . ALA A 1 278 ? -14.926 7.843 18.514 1.00 97.00 278 ALA A O 1
ATOM 2073 N N . LYS A 1 279 ? -13.733 9.140 19.928 1.00 95.25 279 LYS A N 1
ATOM 2074 C CA . LYS A 1 279 ? -14.891 9.779 20.573 1.00 95.25 279 LYS A CA 1
ATOM 2075 C C . LYS A 1 279 ? -15.641 10.678 19.586 1.00 95.25 279 LYS A C 1
ATOM 2077 O O . LYS A 1 279 ? -16.863 10.560 19.481 1.00 95.25 279 LYS A O 1
ATOM 2082 N N . ASN A 1 280 ? -14.917 11.503 18.829 1.00 95.94 280 ASN A N 1
ATOM 2083 C CA . ASN A 1 280 ? -15.495 12.465 17.884 1.00 95.94 280 ASN A CA 1
ATOM 2084 C C . ASN A 1 280 ? -16.214 11.799 16.701 1.00 95.94 280 ASN A C 1
ATOM 2086 O O . ASN A 1 280 ? -17.258 12.283 16.276 1.00 95.94 280 ASN A O 1
ATOM 2090 N N . ILE A 1 281 ? -15.708 10.665 16.205 1.00 96.94 281 ILE A N 1
ATOM 2091 C CA . ILE A 1 281 ? -16.353 9.916 15.108 1.00 96.94 281 ILE A CA 1
ATOM 2092 C C . ILE A 1 281 ? -17.403 8.906 15.593 1.00 96.94 281 ILE A C 1
ATOM 2094 O O . ILE A 1 281 ? -17.946 8.148 14.791 1.00 96.94 281 ILE A O 1
ATOM 2098 N N . HIS A 1 282 ? -17.682 8.853 16.900 1.00 96.56 282 HIS A N 1
ATOM 2099 C CA . HIS A 1 282 ? -18.580 7.870 17.513 1.00 96.56 282 HIS A CA 1
ATOM 2100 C C . HIS A 1 282 ? -18.229 6.413 17.149 1.00 96.56 282 HIS A C 1
ATOM 2102 O O . HIS A 1 282 ? -19.110 5.599 16.843 1.00 96.56 282 HIS A O 1
ATOM 2108 N N . LEU A 1 283 ? -16.937 6.068 17.222 1.00 97.75 283 LEU A N 1
ATOM 2109 C CA . LEU A 1 283 ? -16.416 4.780 16.755 1.00 97.75 283 LEU A CA 1
ATOM 2110 C C . LEU A 1 283 ? -17.070 3.584 17.464 1.00 97.75 283 LEU A C 1
ATOM 2112 O O . LEU A 1 283 ? -17.505 2.634 16.817 1.00 97.75 283 LEU A O 1
ATOM 2116 N N . LEU A 1 284 ? -17.202 3.635 18.794 1.00 97.75 284 LEU A N 1
ATOM 2117 C CA . LEU A 1 284 ? -17.768 2.532 19.581 1.00 97.75 284 LEU A CA 1
ATOM 2118 C C . LEU A 1 284 ? -19.227 2.196 19.191 1.00 97.75 284 LEU A C 1
ATOM 2120 O O . LEU A 1 284 ? -19.503 1.029 18.896 1.00 97.75 284 LEU A O 1
ATOM 2124 N N . PRO A 1 285 ? -20.175 3.158 19.166 1.00 97.56 285 PRO A N 1
ATOM 2125 C CA . PRO A 1 285 ? -21.519 2.908 18.646 1.00 97.56 285 PRO A CA 1
ATOM 2126 C C . PRO A 1 285 ? -21.528 2.334 17.226 1.00 97.56 285 PRO A C 1
ATOM 2128 O O . PRO A 1 285 ? -22.272 1.387 16.959 1.00 97.56 285 PRO A O 1
ATOM 2131 N N . ALA A 1 286 ? -20.687 2.863 16.335 1.00 98.19 286 ALA A N 1
ATOM 2132 C CA . ALA A 1 286 ? -20.628 2.412 14.951 1.00 98.19 286 ALA A CA 1
ATOM 2133 C C . ALA A 1 286 ? -20.152 0.954 14.836 1.00 98.19 286 ALA A C 1
ATOM 2135 O O . ALA A 1 286 ? -20.801 0.146 14.172 1.00 98.19 286 ALA A O 1
ATOM 2136 N N . LEU A 1 287 ? -19.088 0.576 15.552 1.00 98.38 287 LEU A N 1
ATOM 2137 C CA . LEU A 1 287 ? -18.577 -0.798 15.556 1.00 98.38 287 LEU A CA 1
ATOM 2138 C C . LEU A 1 287 ? -19.564 -1.791 16.185 1.00 98.38 287 LEU A C 1
ATOM 2140 O O . LEU A 1 287 ? -19.703 -2.910 15.691 1.00 98.38 287 LEU A O 1
ATOM 2144 N N . LYS A 1 288 ? -20.312 -1.388 17.222 1.00 98.12 288 LYS A N 1
ATOM 2145 C CA . LYS A 1 288 ? -21.398 -2.212 17.785 1.00 98.12 288 LYS A CA 1
ATOM 2146 C C . LYS A 1 288 ? -22.508 -2.487 16.774 1.00 98.12 288 LYS A C 1
ATOM 2148 O O . LYS A 1 288 ? -23.019 -3.603 16.729 1.00 98.12 288 LYS A O 1
ATOM 2153 N N . ALA A 1 289 ? -22.874 -1.489 15.971 1.00 97.88 289 ALA A N 1
ATOM 2154 C CA . ALA A 1 289 ? -23.855 -1.659 14.904 1.00 97.88 289 ALA A CA 1
ATOM 2155 C C . ALA A 1 289 ? -23.309 -2.530 13.758 1.00 97.88 289 ALA A C 1
ATOM 2157 O O . ALA A 1 289 ? -24.037 -3.359 13.211 1.00 97.88 289 ALA A O 1
ATOM 2158 N N . LEU A 1 290 ? -22.022 -2.384 13.428 1.00 97.75 290 LEU A N 1
ATOM 2159 C CA . LEU A 1 290 ? -21.364 -3.117 12.347 1.00 97.75 290 LEU A CA 1
ATOM 2160 C C . LEU A 1 290 ? -21.100 -4.592 12.689 1.00 97.75 290 LEU A C 1
ATOM 2162 O O . LEU A 1 290 ? -21.237 -5.453 11.822 1.00 97.75 290 LEU A O 1
ATOM 2166 N N . GLN A 1 291 ? -20.777 -4.922 13.941 1.00 97.62 291 GLN A N 1
ATOM 2167 C CA . GLN A 1 291 ? -20.435 -6.285 14.369 1.00 97.62 291 GLN A CA 1
ATOM 2168 C C . GLN A 1 291 ? -21.439 -7.377 13.935 1.00 97.62 291 GLN A C 1
ATOM 2170 O O . GLN A 1 291 ? -21.007 -8.376 13.346 1.00 97.62 291 GLN A O 1
ATOM 2175 N N . PRO A 1 292 ? -22.761 -7.256 14.185 1.00 96.81 292 PRO A N 1
ATOM 2176 C CA . PRO A 1 292 ? -23.721 -8.259 13.726 1.00 96.81 292 PRO A CA 1
ATOM 2177 C C . PRO A 1 292 ? -23.835 -8.313 12.196 1.00 96.81 292 PRO A C 1
ATOM 2179 O O . PRO A 1 292 ? -24.037 -9.399 11.647 1.00 96.81 292 PRO A O 1
ATOM 2182 N N . VAL A 1 293 ? -23.668 -7.178 11.507 1.00 95.75 293 VAL A N 1
ATOM 2183 C CA . VAL A 1 293 ? -23.717 -7.083 10.039 1.00 95.75 293 VAL A CA 1
ATOM 2184 C C . VAL A 1 293 ? -22.532 -7.818 9.417 1.00 95.75 293 VAL A C 1
ATOM 2186 O O . VAL A 1 293 ? -22.732 -8.689 8.572 1.00 95.75 293 VAL A O 1
ATOM 2189 N N . PHE A 1 294 ? -21.314 -7.546 9.889 1.00 95.88 294 PHE A N 1
ATOM 2190 C CA . PHE A 1 294 ? -20.093 -8.194 9.411 1.00 95.88 294 PHE A CA 1
ATOM 2191 C C . PHE A 1 294 ? -20.141 -9.714 9.626 1.00 95.88 294 PHE A C 1
ATOM 2193 O O . PHE A 1 294 ? -19.918 -10.492 8.697 1.00 95.88 294 PHE A O 1
ATOM 2200 N N . LYS A 1 295 ? -20.571 -10.159 10.817 1.00 95.50 295 LYS A N 1
ATOM 2201 C CA . LYS A 1 295 ? -20.778 -11.587 11.118 1.00 95.50 295 LYS A CA 1
ATOM 2202 C C . LYS A 1 295 ? -21.788 -12.242 10.169 1.00 95.50 295 LYS A C 1
ATOM 2204 O O . LYS A 1 295 ? -21.578 -13.371 9.720 1.00 95.50 295 LYS A O 1
ATOM 2209 N N . ALA A 1 296 ? -22.902 -11.568 9.883 1.00 94.12 296 ALA A N 1
ATOM 2210 C CA . ALA A 1 296 ? -23.905 -12.079 8.956 1.00 94.12 296 ALA A CA 1
ATOM 2211 C C . ALA A 1 296 ? -23.367 -12.154 7.519 1.00 94.12 296 ALA A C 1
ATOM 2213 O O . ALA A 1 296 ? -23.658 -13.132 6.826 1.00 94.12 296 ALA A O 1
ATOM 2214 N N . LYS A 1 297 ? -22.560 -11.168 7.103 1.00 92.50 297 LYS A N 1
ATOM 2215 C CA . LYS A 1 297 ? -21.921 -11.110 5.783 1.00 92.50 297 LYS A CA 1
ATOM 2216 C C . LYS A 1 297 ? -20.936 -12.264 5.581 1.00 92.50 297 LYS A C 1
ATOM 2218 O O . LYS A 1 297 ? -21.100 -12.996 4.610 1.00 92.50 297 LYS A O 1
ATOM 2223 N N . ILE A 1 298 ? -20.044 -12.535 6.545 1.00 93.12 298 ILE A N 1
ATOM 2224 C CA . ILE A 1 298 ? -19.154 -13.719 6.524 1.00 93.12 298 ILE A CA 1
ATOM 2225 C C . ILE A 1 298 ? -19.964 -15.008 6.352 1.00 93.12 298 ILE A C 1
ATOM 2227 O O . ILE A 1 298 ? -19.665 -15.825 5.488 1.00 93.12 298 ILE A O 1
ATOM 2231 N N . ARG A 1 299 ? -21.041 -15.194 7.124 1.00 91.50 299 ARG A N 1
ATOM 2232 C CA . ARG A 1 299 ? -21.859 -16.415 7.034 1.00 91.50 299 ARG A CA 1
ATOM 2233 C C . ARG A 1 299 ? -22.554 -16.571 5.675 1.00 91.50 299 ARG A C 1
ATOM 2235 O O . ARG A 1 299 ? -22.725 -17.698 5.216 1.00 91.50 299 ARG A O 1
ATOM 2242 N N . LYS A 1 300 ? -23.020 -15.467 5.082 1.00 90.44 300 LYS A N 1
ATOM 2243 C CA . LYS A 1 300 ? -23.791 -15.466 3.830 1.00 90.44 300 LYS A CA 1
ATOM 2244 C C . LYS A 1 300 ? -22.893 -15.613 2.602 1.00 90.44 300 LYS A C 1
ATOM 2246 O O . LYS A 1 300 ? -23.247 -16.354 1.695 1.00 90.44 300 LYS A O 1
ATOM 2251 N N . GLU A 1 301 ? -21.779 -14.891 2.571 1.00 89.06 301 GLU A N 1
ATOM 2252 C CA . GLU A 1 301 ? -20.894 -14.786 1.404 1.00 89.06 301 GLU A CA 1
ATOM 2253 C C . GLU A 1 301 ? -19.669 -15.700 1.504 1.00 89.06 301 GLU A C 1
ATOM 2255 O O . GLU A 1 301 ? -19.077 -16.036 0.485 1.00 89.06 301 GLU A O 1
ATOM 2260 N N . GLY A 1 302 ? -19.295 -16.133 2.712 1.00 78.06 302 GLY A N 1
ATOM 2261 C CA . GLY A 1 302 ? -18.074 -16.900 2.949 1.00 78.06 302 GLY A CA 1
ATOM 2262 C C . GLY A 1 302 ? -18.040 -18.244 2.225 1.00 78.06 302 GLY A C 1
ATOM 2263 O O . GLY A 1 302 ? -17.007 -18.638 1.693 1.00 78.06 302 GLY A O 1
ATOM 2264 N N . LYS A 1 303 ? -19.182 -18.936 2.134 1.00 76.38 303 LYS A N 1
ATOM 2265 C CA . LYS A 1 303 ? -19.271 -20.220 1.428 1.00 76.38 303 LYS A CA 1
ATOM 2266 C C . LYS A 1 303 ? -19.275 -19.996 -0.087 1.00 76.38 303 LYS A C 1
ATOM 2268 O O . LYS A 1 303 ? -20.302 -19.643 -0.657 1.00 76.38 303 LYS A O 1
ATOM 2273 N N . GLY A 1 304 ? -18.133 -20.241 -0.726 1.00 78.38 304 GLY A N 1
ATOM 2274 C CA . GLY A 1 304 ? -17.992 -20.319 -2.185 1.00 78.38 304 GLY A CA 1
ATOM 2275 C C . GLY A 1 304 ? -17.427 -19.075 -2.875 1.00 78.38 304 GLY A C 1
ATOM 2276 O O . GLY A 1 304 ? -17.034 -19.188 -4.031 1.00 78.38 304 GLY A O 1
ATOM 2277 N N . LYS A 1 305 ? -17.350 -17.916 -2.201 1.00 87.62 305 LYS A N 1
ATOM 2278 C CA . LYS A 1 305 ? -16.744 -16.692 -2.768 1.00 87.62 305 LYS A CA 1
ATOM 2279 C C . LYS A 1 305 ? -15.284 -16.478 -2.347 1.00 87.62 305 LYS A C 1
ATOM 2281 O O . LYS A 1 305 ? -14.538 -15.860 -3.096 1.00 87.62 305 LYS A O 1
ATOM 2286 N N . TYR A 1 306 ? -14.889 -16.975 -1.175 1.00 91.38 306 TYR A N 1
ATOM 2287 C CA . TYR A 1 306 ? -13.584 -16.705 -0.563 1.00 91.38 306 TYR A CA 1
ATOM 2288 C C . TYR A 1 306 ? -12.797 -17.997 -0.326 1.00 91.38 306 TYR A C 1
ATOM 2290 O O . TYR A 1 306 ? -13.392 -19.052 -0.086 1.00 91.38 306 TYR A O 1
ATOM 2298 N N . THR A 1 307 ? -11.467 -17.917 -0.404 1.00 90.62 307 THR A N 1
ATOM 2299 C CA . THR A 1 307 ? -10.574 -19.058 -0.145 1.00 90.62 307 THR A CA 1
ATOM 2300 C C . THR A 1 307 ? -10.519 -19.397 1.351 1.00 90.62 307 THR A C 1
ATOM 2302 O O . THR A 1 307 ? -10.833 -18.538 2.182 1.00 90.62 307 THR A O 1
ATOM 2305 N N . PRO A 1 308 ? -10.096 -20.617 1.737 1.00 90.00 308 PRO A N 1
ATOM 2306 C CA . PRO A 1 308 ? -9.913 -20.973 3.145 1.00 90.00 308 PRO A CA 1
ATOM 2307 C C . PRO A 1 308 ? -9.000 -19.999 3.906 1.00 90.00 308 PRO A C 1
ATOM 2309 O O . PRO A 1 308 ? -9.339 -19.588 5.013 1.00 90.00 308 PRO A O 1
ATOM 2312 N N . GLN A 1 309 ? -7.904 -19.550 3.284 1.00 89.88 309 GLN A N 1
ATOM 2313 C CA . GLN A 1 309 ? -6.974 -18.584 3.877 1.00 89.88 309 GLN A CA 1
ATOM 2314 C C . GLN A 1 309 ? -7.650 -17.230 4.127 1.00 89.88 309 GLN A C 1
ATOM 2316 O O . GLN A 1 309 ? -7.548 -16.671 5.216 1.00 89.88 309 GLN A O 1
ATOM 2321 N N . GLN A 1 310 ? -8.411 -16.724 3.151 1.00 91.81 310 GLN A N 1
ATOM 2322 C CA . GLN A 1 310 ? -9.162 -15.476 3.313 1.00 91.81 310 GLN A CA 1
ATOM 2323 C C . GLN A 1 310 ? -10.209 -15.588 4.426 1.00 91.81 310 GLN A C 1
ATOM 2325 O O . GLN A 1 310 ? -10.382 -14.656 5.207 1.00 91.81 310 GLN A O 1
ATOM 2330 N N . LEU A 1 311 ? -10.901 -16.726 4.522 1.00 93.00 311 LEU A N 1
ATOM 2331 C CA . LEU A 1 311 ? -11.876 -16.965 5.586 1.00 93.00 311 LEU A CA 1
ATOM 2332 C C . LEU A 1 311 ? -11.220 -17.018 6.968 1.00 93.00 311 LEU A C 1
ATOM 2334 O O . LEU A 1 311 ? -11.777 -16.445 7.901 1.00 93.00 311 LEU A O 1
ATOM 2338 N N . CYS A 1 312 ? -10.037 -17.627 7.084 1.00 93.31 312 CYS A N 1
ATOM 2339 C CA . CYS A 1 312 ? -9.256 -17.637 8.321 1.00 93.31 312 CYS A CA 1
ATOM 2340 C C . CYS A 1 312 ? -8.933 -16.208 8.787 1.00 93.31 312 CYS A C 1
ATOM 2342 O O . CYS A 1 312 ? -9.250 -15.832 9.919 1.00 93.31 312 CYS A O 1
ATOM 2344 N N . VAL A 1 313 ? -8.415 -15.366 7.885 1.00 94.19 313 VAL A N 1
ATOM 2345 C CA . VAL A 1 313 ? -8.140 -13.948 8.175 1.00 94.19 313 VAL A CA 1
ATOM 2346 C C . VAL A 1 313 ? -9.417 -13.222 8.611 1.00 94.19 313 VAL A C 1
ATOM 2348 O O . VAL A 1 313 ? -9.442 -12.573 9.654 1.00 94.19 313 VAL A O 1
ATOM 2351 N N . LEU A 1 314 ? -10.520 -13.375 7.875 1.00 95.50 314 LEU A N 1
ATOM 2352 C CA . LEU A 1 314 ? -11.794 -12.724 8.202 1.00 95.50 314 LEU A CA 1
ATOM 2353 C C . LEU A 1 314 ? -12.381 -13.183 9.546 1.00 95.50 314 LEU A C 1
ATOM 2355 O O . LEU A 1 314 ? -12.997 -12.389 10.267 1.00 95.50 314 LEU A O 1
ATOM 2359 N N . ASP A 1 315 ? -12.194 -14.451 9.905 1.00 94.19 315 ASP A N 1
ATOM 2360 C CA . ASP A 1 315 ? -12.610 -14.978 11.197 1.00 94.19 315 ASP A CA 1
ATOM 2361 C C . ASP A 1 315 ? -11.761 -14.419 12.346 1.00 94.19 315 ASP A C 1
ATOM 2363 O O . ASP A 1 315 ? -12.329 -14.080 13.393 1.00 94.19 315 ASP A O 1
ATOM 2367 N N . ASN A 1 316 ? -10.460 -14.206 12.129 1.00 96.19 316 ASN A N 1
ATOM 2368 C CA . ASN A 1 316 ? -9.597 -13.483 13.065 1.00 96.19 316 ASN A CA 1
ATOM 2369 C C . ASN A 1 316 ? -10.064 -12.033 13.251 1.00 96.19 316 ASN A C 1
ATOM 2371 O O . ASN A 1 316 ? -10.268 -11.600 14.389 1.00 96.19 316 ASN A O 1
ATOM 2375 N N . ILE A 1 317 ? -10.370 -11.316 12.163 1.00 97.50 317 ILE A N 1
ATOM 2376 C CA . ILE A 1 317 ? -10.931 -9.954 12.226 1.00 97.50 317 ILE A CA 1
ATOM 2377 C C . ILE A 1 317 ? -12.241 -9.923 13.018 1.00 97.50 317 ILE A C 1
ATOM 2379 O O . ILE A 1 317 ? -12.452 -9.050 13.860 1.00 97.50 317 ILE A O 1
ATOM 2383 N N . LYS A 1 318 ? -13.128 -10.903 12.821 1.00 96.12 318 LYS A N 1
ATOM 2384 C CA . LYS A 1 318 ? -14.388 -11.014 13.576 1.00 96.12 318 LYS A CA 1
ATOM 2385 C C . LYS A 1 318 ? -14.146 -11.183 15.083 1.00 96.12 318 LYS A C 1
ATOM 2387 O O . LYS A 1 318 ? -14.891 -10.613 15.889 1.00 96.12 318 LYS A O 1
ATOM 2392 N N . VAL A 1 319 ? -13.145 -11.970 15.480 1.00 96.75 319 VAL A N 1
ATOM 2393 C CA . VAL A 1 319 ? -12.761 -12.135 16.893 1.00 96.75 319 VAL A CA 1
ATOM 2394 C C . VAL A 1 319 ? -12.163 -10.837 17.440 1.00 96.75 319 VAL A C 1
ATOM 2396 O O . VAL A 1 319 ? -12.585 -10.379 18.509 1.00 96.75 319 VAL A O 1
ATOM 2399 N N . ASN A 1 320 ? -11.255 -10.212 16.692 1.00 97.69 320 ASN A N 1
ATOM 2400 C CA . ASN A 1 320 ? -10.607 -8.958 17.067 1.00 97.69 320 ASN A CA 1
ATOM 2401 C C . ASN A 1 320 ? -11.613 -7.813 17.202 1.00 97.69 320 ASN A C 1
ATOM 2403 O O . ASN A 1 320 ? -11.581 -7.116 18.211 1.00 97.69 320 ASN A O 1
ATOM 2407 N N . LEU A 1 321 ? -12.614 -7.718 16.323 1.00 98.31 321 LEU A N 1
ATOM 2408 C CA . LEU A 1 321 ? -13.702 -6.743 16.434 1.00 98.31 321 LEU A CA 1
ATOM 2409 C C . LEU A 1 321 ? -14.423 -6.834 17.785 1.00 98.31 321 LEU A C 1
ATOM 2411 O O . LEU A 1 321 ? -14.700 -5.822 18.429 1.00 98.31 321 LEU A O 1
ATOM 2415 N N . ARG A 1 322 ? -14.721 -8.054 18.252 1.00 97.50 322 ARG A N 1
ATOM 2416 C CA . ARG A 1 322 ? -15.361 -8.253 19.561 1.00 97.50 322 ARG A CA 1
ATOM 2417 C C . ARG A 1 322 ? -14.459 -7.788 20.702 1.00 97.50 322 ARG A C 1
ATOM 2419 O O . ARG A 1 322 ? -14.950 -7.150 21.633 1.00 97.50 322 ARG A O 1
ATOM 2426 N N . ARG A 1 323 ? -13.170 -8.131 20.645 1.00 97.50 323 ARG A N 1
ATOM 2427 C CA . ARG A 1 323 ? -12.179 -7.736 21.657 1.00 97.50 323 ARG A CA 1
ATOM 2428 C C . ARG A 1 323 ? -12.009 -6.216 21.685 1.00 97.50 323 ARG A C 1
ATOM 2430 O O . ARG A 1 323 ? -12.062 -5.624 22.760 1.00 97.50 323 ARG A O 1
ATOM 2437 N N . PHE A 1 324 ? -11.908 -5.599 20.513 1.00 97.94 324 PHE A N 1
ATOM 2438 C CA . PHE A 1 324 ? -11.703 -4.168 20.341 1.00 97.94 324 PHE A CA 1
ATOM 2439 C C . PHE A 1 324 ? -12.899 -3.335 20.821 1.00 97.94 324 PHE A C 1
ATOM 2441 O O . PHE A 1 324 ? -12.720 -2.355 21.539 1.00 97.94 324 PHE A O 1
ATOM 2448 N N . ILE A 1 325 ? -14.137 -3.775 20.557 1.00 97.81 325 ILE A N 1
ATOM 2449 C CA . ILE A 1 325 ? -15.336 -3.156 21.153 1.00 97.81 325 ILE A CA 1
ATOM 2450 C C . ILE A 1 325 ? -15.256 -3.180 22.686 1.00 97.81 325 ILE A C 1
ATOM 2452 O O . ILE A 1 325 ? -15.521 -2.167 23.331 1.00 97.81 325 ILE A O 1
ATOM 2456 N N . GLY A 1 326 ? -14.857 -4.311 23.278 1.00 96.50 326 GLY A N 1
ATOM 2457 C CA . GLY A 1 326 ? -14.689 -4.428 24.730 1.00 96.50 326 GLY A CA 1
ATOM 2458 C C . GLY A 1 326 ? -13.572 -3.539 25.292 1.00 96.50 326 GLY A C 1
ATOM 2459 O O . GLY A 1 326 ? -13.677 -3.065 26.423 1.00 96.50 326 GLY A O 1
ATOM 2460 N N . TYR A 1 327 ? -12.517 -3.286 24.515 1.00 95.19 327 TYR A N 1
ATOM 2461 C CA . TYR A 1 327 ? -11.484 -2.301 24.841 1.00 95.19 327 TYR A CA 1
ATOM 2462 C C . TYR A 1 327 ? -12.053 -0.873 24.830 1.00 95.19 327 TYR A C 1
ATOM 2464 O O . TYR A 1 327 ? -11.982 -0.187 25.851 1.00 95.19 327 TYR A O 1
ATOM 2472 N N . LEU A 1 328 ? -12.716 -0.459 23.745 1.00 94.19 328 LEU A N 1
ATOM 2473 C CA . LEU A 1 328 ? -13.305 0.879 23.623 1.00 94.19 328 LEU A CA 1
ATOM 2474 C C . LEU A 1 328 ? -14.345 1.166 24.717 1.00 94.19 328 LEU A C 1
ATOM 2476 O O . LEU A 1 328 ? -14.429 2.284 25.218 1.00 94.19 328 LEU A O 1
ATOM 2480 N N . GLU A 1 329 ? -15.118 0.166 25.149 1.00 94.94 329 GLU A N 1
ATOM 2481 C CA . GLU A 1 329 ? -16.043 0.312 26.282 1.00 94.94 329 GLU A CA 1
ATOM 2482 C C . GLU A 1 329 ? -15.345 0.682 27.595 1.00 94.94 329 GLU A C 1
ATOM 2484 O O . GLU A 1 329 ? -15.946 1.356 28.432 1.00 94.94 329 GLU A O 1
ATOM 2489 N N . LYS A 1 330 ? -14.105 0.228 27.803 1.00 90.81 330 LYS A N 1
ATOM 2490 C CA . LYS A 1 330 ? -13.310 0.582 28.986 1.00 90.81 330 LYS A CA 1
ATOM 2491 C C . LYS A 1 330 ? -12.744 1.990 28.858 1.00 90.81 330 LYS A C 1
ATOM 2493 O O . LYS A 1 330 ? -12.760 2.720 29.842 1.00 90.81 330 LYS A O 1
ATOM 2498 N N . VAL A 1 331 ? -12.288 2.364 27.663 1.00 85.69 331 VAL A N 1
ATOM 2499 C CA . VAL A 1 331 ? -11.745 3.698 27.366 1.00 85.69 331 VAL A CA 1
ATOM 2500 C C . VAL A 1 331 ? -12.816 4.779 27.505 1.00 85.69 331 VAL A C 1
ATOM 2502 O O . VAL A 1 331 ? -12.584 5.791 28.147 1.00 85.69 331 VAL A O 1
ATOM 2505 N N . VAL A 1 332 ? -14.026 4.555 26.985 1.00 77.81 332 VAL A N 1
ATOM 2506 C CA . VAL A 1 332 ? -15.130 5.535 27.056 1.00 77.81 332 VAL A CA 1
ATOM 2507 C C . VAL A 1 332 ? -15.672 5.723 28.481 1.00 77.81 332 VAL A C 1
ATOM 2509 O O . VAL A 1 332 ? -16.297 6.738 28.773 1.00 77.81 332 VAL A O 1
ATOM 2512 N N . LYS A 1 333 ? -15.460 4.747 29.373 1.00 73.31 333 LYS A N 1
ATOM 2513 C CA . LYS A 1 333 ? -15.846 4.843 30.791 1.00 73.31 333 LYS A CA 1
ATOM 2514 C C . LYS A 1 333 ? -14.815 5.574 31.659 1.00 73.31 333 LYS A C 1
ATOM 2516 O O . LYS A 1 333 ? -15.137 5.846 32.815 1.00 73.31 333 LYS A O 1
ATOM 2521 N N . LYS A 1 334 ? -13.609 5.826 31.143 1.00 59.69 334 LYS A N 1
ATOM 2522 C CA . LYS A 1 334 ? -12.596 6.678 31.776 1.00 59.69 334 LYS A CA 1
ATOM 2523 C C . LYS A 1 334 ? -12.833 8.136 31.394 1.00 59.69 334 LYS A C 1
ATOM 2525 O O . LYS A 1 334 ? -12.669 8.973 32.304 1.00 59.69 334 LYS A O 1
#

InterPro domains:
  IPR011989 Armadillo-like helical [G3DSA:1.25.10.10] (4-334)
  IPR016024 Armadillo-type fold [SSF48371] (21-284)
  IPR052616 SYO1-like [PTHR13347] (7-333)
  IPR057990 SYO1-like, TPR repeats [PF25567] (73-331)

Foldseek 3Di:
DVVVVVVVVVLVVLVVVLVVLLVVLVVLLVLLDQPPPPPPPPPPPDDDDDDDDDDDDDDDDPPDPPDQASHDPVRLCVCLVVVVLVVLLVLLDQPDVVLVVVLVVDVSSVVSNVSSLSSNLSSLSSLLSCLQRDAQVSQVHLVSLVVSLVVLLCVQPVPPDRPPPPSNLLSSLSNNLSSLLNCLVVVRDDDDDLVSLVSLLCQLPPPPDPSSNLSSLSSLLSVLLSLLAPPPCLVVNLVSLLSLLCQLQDPPDLLSVLSSLVSLCSNQVDHPSSLSSCVVNVVLVSLVVSLVVSVVCCVPCVPPNDDPVSNVSSVVSSVVSVVSSVVNVVSVVD

Solvent-accessible surface area (backbone atoms only — not comparable to full-atom values): 18583 Å² total; per-residue (Å²): 108,70,69,62,52,50,59,51,50,54,52,50,50,54,50,51,51,45,52,49,52,39,51,54,32,52,53,51,29,60,53,40,47,62,82,69,76,78,80,83,75,76,73,82,80,76,82,88,84,90,80,86,89,84,91,88,79,92,78,80,87,80,79,87,80,77,72,89,43,61,44,55,71,67,58,51,49,52,38,55,77,66,44,40,68,62,54,32,56,64,40,45,51,75,81,53,66,70,63,50,49,54,23,67,77,33,79,89,38,45,65,51,57,61,45,52,53,48,32,21,26,41,20,24,42,27,44,21,28,46,47,69,43,53,58,61,65,82,62,60,28,71,67,40,52,50,52,50,49,54,52,50,46,42,67,68,69,62,45,98,59,73,69,90,46,62,66,44,49,37,17,48,44,44,25,46,31,33,46,51,50,51,34,55,78,68,71,44,87,81,88,83,51,74,69,56,51,51,55,34,48,46,40,38,73,68,51,89,50,64,67,42,19,36,32,31,36,46,38,48,17,54,52,33,39,55,40,16,78,40,88,92,33,28,68,60,40,32,52,46,52,51,46,31,52,50,34,42,71,64,52,89,48,67,65,45,18,38,46,19,47,51,23,49,48,56,20,56,67,56,42,74,31,20,54,53,16,40,61,75,67,44,43,62,67,50,49,62,63,42,50,64,52,54,55,51,47,48,70,69,49,44,76,86,75,52,52,74,67,57,49,52,54,45,50,50,44,57,52,47,52,56,53,51,51,59,50,48,59,56,59,74,73,105

Radius of gyration: 24.01 Å; Cα contacts (8 Å, |Δi|>4): 340; chains: 1; bounding box: 50×54×84 Å

Organism: NCBI:txid144197

Mean predicted aligned error: 9.07 Å